Protein AF-0000000076229132 (afdb_homodimer)

Nearest PDB structures (foldseek):
  7sh0-assembly2_B  TM=5.430E-01  e=3.680E+00  Homo sapiens
  6rqx-assembly1_A  TM=4.679E-01  e=5.414E+00  Homo sapiens
  6t6r-assembly1_A  TM=4.458E-01  e=7.132E+00  Homo sapiens
  7z28-assembly1_A  TM=4.464E-01  e=7.964E+00  Homo sapiens
  7sh0-assembly2_B  TM=5.429E-01  e=3.737E+00  Homo sapiens

pLDDT: mean 76.44, std 21.3, range [21.77, 96.62]

Structure (mmCIF, N/CA/C/O backbone):
data_AF-0000000076229132-model_v1
#
loop_
_entity.id
_entity.type
_entity.pdbx_description
1 polymer 'Uncharacterized protein'
#
loop_
_atom_site.group_PDB
_atom_site.id
_atom_site.type_symbol
_atom_site.label_atom_id
_atom_site.label_alt_id
_atom_site.label_comp_id
_atom_site.label_asym_id
_atom_site.label_entity_id
_atom_site.label_seq_id
_atom_site.pdbx_PDB_ins_code
_atom_site.Cartn_x
_atom_site.Cartn_y
_atom_site.Cartn_z
_atom_site.occupancy
_atom_site.B_iso_or_equiv
_atom_site.auth_seq_id
_atom_site.auth_comp_id
_atom_site.auth_asym_id
_atom_site.auth_atom_id
_atom_site.pdbx_PDB_model_num
ATOM 1 N N . GLY A 1 1 ? 1.452 -25.703 -13.148 1 35.22 1 GLY A N 1
ATOM 2 C CA . GLY A 1 1 ? 1.971 -24.75 -14.117 1 35.22 1 GLY A CA 1
ATOM 3 C C . GLY A 1 1 ? 2.146 -23.359 -13.555 1 35.22 1 GLY A C 1
ATOM 4 O O . GLY A 1 1 ? 1.88 -23.109 -12.375 1 35.22 1 GLY A O 1
ATOM 5 N N . ASP A 1 2 ? 2.354 -22.031 -14.383 1 51.34 2 ASP A N 1
ATOM 6 C CA . ASP A 1 2 ? 2.688 -20.625 -14.539 1 51.34 2 ASP A CA 1
ATOM 7 C C . ASP A 1 2 ? 1.771 -19.734 -13.695 1 51.34 2 ASP A C 1
ATOM 9 O O . ASP A 1 2 ? 1.754 -18.516 -13.859 1 51.34 2 ASP A O 1
ATOM 13 N N . GLN A 1 3 ? 0.927 -20.281 -12.875 1 63.06 3 GLN A N 1
ATOM 14 C CA . GLN A 1 3 ? -0.185 -19.625 -12.203 1 63.06 3 GLN A CA 1
ATOM 15 C C . GLN A 1 3 ? 0.292 -18.859 -10.969 1 63.06 3 GLN A C 1
ATOM 17 O O . GLN A 1 3 ? -0.51 -18.234 -10.266 1 63.06 3 GLN A O 1
ATOM 22 N N . ASN A 1 4 ? 1.564 -18.688 -10.945 1 82.06 4 ASN A N 1
ATOM 23 C CA . ASN A 1 4 ? 2.016 -18.141 -9.672 1 82.06 4 ASN A CA 1
ATOM 24 C C . ASN A 1 4 ? 2.793 -16.844 -9.859 1 82.06 4 ASN A C 1
ATOM 26 O O . ASN A 1 4 ? 3.648 -16.5 -9.039 1 82.06 4 ASN A O 1
ATOM 30 N N . ARG A 1 5 ? 2.529 -16.375 -11.047 1 86.88 5 ARG A N 1
ATOM 31 C CA . ARG A 1 5 ? 3.23 -15.109 -11.281 1 86.88 5 ARG A CA 1
ATOM 32 C C . ARG A 1 5 ? 2.244 -13.977 -11.539 1 86.88 5 ARG A C 1
ATOM 34 O O . ARG A 1 5 ? 1.218 -14.18 -12.195 1 86.88 5 ARG A O 1
ATOM 41 N N . LEU A 1 6 ? 2.637 -12.859 -11.125 1 89.06 6 LEU A N 1
ATOM 42 C CA . LEU A 1 6 ? 1.801 -11.711 -11.445 1 89.06 6 LEU A CA 1
ATOM 43 C C . LEU A 1 6 ? 2.643 -10.445 -11.578 1 89.06 6 LEU A C 1
ATOM 45 O O . LEU A 1 6 ? 3.775 -10.398 -11.094 1 89.06 6 LEU A O 1
ATOM 49 N N . THR A 1 7 ? 2.141 -9.555 -12.391 1 92.25 7 THR A N 1
ATOM 50 C CA . THR A 1 7 ? 2.668 -8.195 -12.469 1 92.25 7 THR A CA 1
ATOM 51 C C . THR A 1 7 ? 1.713 -7.203 -11.805 1 92.25 7 THR A C 1
ATOM 53 O O . THR A 1 7 ? 0.505 -7.238 -12.047 1 92.25 7 THR A O 1
ATOM 56 N N . ILE A 1 8 ? 2.295 -6.426 -10.953 1 92.94 8 ILE A N 1
ATOM 57 C CA . ILE A 1 8 ? 1.475 -5.43 -10.273 1 92.94 8 ILE A CA 1
ATOM 58 C C . ILE A 1 8 ? 1.994 -4.031 -10.602 1 92.94 8 ILE A C 1
ATOM 60 O O . ILE A 1 8 ? 3.205 -3.797 -10.602 1 92.94 8 ILE A O 1
ATOM 64 N N . MET A 1 9 ? 1.079 -3.162 -10.914 1 94.5 9 MET A N 1
ATOM 65 C CA . MET A 1 9 ? 1.384 -1.748 -11.109 1 94.5 9 MET A CA 1
ATOM 66 C C . MET A 1 9 ? 0.576 -0.877 -10.156 1 94.5 9 MET A C 1
ATOM 68 O O . MET A 1 9 ? -0.636 -1.059 -10.016 1 94.5 9 MET A O 1
ATOM 72 N N . ILE A 1 10 ? 1.272 0.01 -9.508 1 94.44 10 ILE A N 1
ATOM 73 C CA . ILE A 1 10 ? 0.645 0.948 -8.586 1 94.44 10 ILE A CA 1
ATOM 74 C C . ILE A 1 10 ? 0.972 2.381 -9 1 94.44 10 ILE A C 1
ATOM 76 O O . ILE A 1 10 ? 2.131 2.705 -9.273 1 94.44 10 ILE A O 1
ATOM 80 N N . GLN A 1 11 ? -0.026 3.146 -9.102 1 94.38 11 GLN A N 1
ATOM 81 C CA . GLN A 1 11 ? 0.135 4.582 -9.32 1 94.38 11 GLN A CA 1
ATOM 82 C C . GLN A 1 11 ? -0.423 5.379 -8.141 1 94.38 11 GLN A C 1
ATOM 84 O O . GLN A 1 11 ? -1.566 5.172 -7.734 1 94.38 11 GLN A O 1
ATOM 89 N N . ILE A 1 12 ? 0.401 6.328 -7.613 1 93.19 12 ILE A N 1
ATOM 90 C CA . ILE A 1 12 ? -0.004 7.113 -6.453 1 93.19 12 ILE A CA 1
ATOM 91 C C . ILE A 1 12 ? 0.03 8.602 -6.797 1 93.19 12 ILE A C 1
ATOM 93 O O . ILE A 1 12 ? 0.993 9.078 -7.398 1 93.19 12 ILE A O 1
ATOM 97 N N . GLN A 1 13 ? -1.035 9.195 -6.406 1 91 13 GLN A N 1
ATOM 98 C CA . GLN A 1 13 ? -1.114 10.648 -6.469 1 91 13 GLN A CA 1
ATOM 99 C C . GLN A 1 13 ? -1.452 11.234 -5.105 1 91 13 GLN A C 1
ATOM 101 O O . GLN A 1 13 ? -2.352 10.75 -4.414 1 91 13 GLN A O 1
ATOM 106 N N . ILE A 1 14 ? -0.653 12.258 -4.73 1 88.88 14 ILE A N 1
ATOM 107 C CA . ILE A 1 14 ? -0.91 12.93 -3.465 1 88.88 14 ILE A CA 1
ATOM 108 C C . ILE A 1 14 ? -1.159 14.422 -3.711 1 88.88 14 ILE A C 1
ATOM 110 O O . ILE A 1 14 ? -0.423 15.062 -4.465 1 88.88 14 ILE A O 1
ATOM 114 N N . ALA A 1 15 ? -2.193 14.82 -3.17 1 85.06 15 ALA A N 1
ATOM 115 C CA . ALA A 1 15 ? -2.48 16.25 -3.191 1 85.06 15 ALA A CA 1
ATOM 116 C C . ALA A 1 15 ? -2.602 16.812 -1.776 1 85.06 15 ALA A C 1
ATOM 118 O O . ALA A 1 15 ? -3.355 16.281 -0.957 1 85.06 15 ALA A O 1
ATOM 119 N N . GLU A 1 16 ? -1.713 17.594 -1.467 1 81.44 16 GLU A N 1
ATOM 120 C CA . GLU A 1 16 ? -1.794 18.25 -0.171 1 81.44 16 GLU A CA 1
ATOM 121 C C . GLU A 1 16 ? -1.99 19.766 -0.334 1 81.44 16 GLU A C 1
ATOM 123 O O . GLU A 1 16 ? -1.614 20.328 -1.359 1 81.44 16 GLU A O 1
ATOM 128 N N . GLN A 1 17 ? -2.691 20.219 0.64 1 72.19 17 GLN A N 1
ATOM 129 C CA . GLN A 1 17 ? -2.955 21.656 0.596 1 72.19 17 GLN A CA 1
ATOM 130 C C . GLN A 1 17 ? -1.654 22.453 0.557 1 72.19 17 GLN A C 1
ATOM 132 O O . GLN A 1 17 ? -1.561 23.469 -0.142 1 72.19 17 GLN A O 1
ATOM 137 N N . MET A 1 18 ? -0.634 21.969 1.331 1 70.69 18 MET A N 1
ATOM 138 C CA . MET A 1 18 ? 0.674 22.625 1.286 1 70.69 18 MET A CA 1
ATOM 139 C C . MET A 1 18 ? 1.74 21.656 0.772 1 70.69 18 MET A C 1
ATOM 141 O O . MET A 1 18 ? 1.572 20.438 0.85 1 70.69 18 MET A O 1
ATOM 145 N N . LYS A 1 19 ? 2.818 22.266 0.234 1 65.31 19 LYS A N 1
ATOM 146 C CA . LYS A 1 19 ? 3.941 21.531 -0.333 1 65.31 19 LYS A CA 1
ATOM 147 C C . LYS A 1 19 ? 4.641 20.688 0.733 1 65.31 19 LYS A C 1
ATOM 149 O O . LYS A 1 19 ? 5.301 21.234 1.624 1 65.31 19 LYS A O 1
ATOM 154 N N . THR A 1 20 ? 4.07 19.578 1.034 1 68.06 20 THR A N 1
ATOM 155 C CA . THR A 1 20 ? 4.758 18.75 2.01 1 68.06 20 THR A CA 1
ATOM 156 C C . THR A 1 20 ? 5.383 17.531 1.331 1 68.06 20 THR A C 1
ATOM 158 O O . THR A 1 20 ? 4.824 16.984 0.375 1 68.06 20 THR A O 1
ATOM 161 N N . THR A 1 21 ? 6.648 17.438 1.712 1 73.12 21 THR A N 1
ATOM 162 C CA . THR A 1 21 ? 7.395 16.297 1.204 1 73.12 21 THR A CA 1
ATOM 163 C C . THR A 1 21 ? 7.406 15.156 2.227 1 73.12 21 THR A C 1
ATOM 165 O O . THR A 1 21 ? 7.52 15.398 3.43 1 73.12 21 THR A O 1
ATOM 168 N N . PHE A 1 22 ? 7.219 14.062 1.637 1 75.94 22 PHE A N 1
ATOM 169 C CA . PHE A 1 22 ? 7.363 12.883 2.486 1 75.94 22 PHE A CA 1
ATOM 170 C C . PHE A 1 22 ? 8.812 12.414 2.514 1 75.94 22 PHE A C 1
ATOM 172 O O . PHE A 1 22 ? 9.43 12.227 1.463 1 75.94 22 PHE A O 1
ATOM 179 N N . GLU A 1 23 ? 9.352 12.344 3.729 1 72.81 23 GLU A N 1
ATOM 180 C CA . GLU A 1 23 ? 10.688 11.781 3.854 1 72.81 23 GLU A CA 1
ATOM 181 C C . GLU A 1 23 ? 10.68 10.273 3.602 1 72.81 23 GLU A C 1
ATOM 183 O O . GLU A 1 23 ? 11.656 9.719 3.094 1 72.81 23 GLU A O 1
ATOM 188 N N . ALA A 1 24 ? 9.625 9.75 4.062 1 80.5 24 ALA A N 1
ATOM 189 C CA . ALA A 1 24 ? 9.461 8.32 3.811 1 80.5 24 ALA A CA 1
ATOM 190 C C . ALA A 1 24 ? 8.031 7.992 3.406 1 80.5 24 ALA A C 1
ATOM 192 O O . ALA A 1 24 ? 7.078 8.422 4.066 1 80.5 24 ALA A O 1
ATOM 193 N N . PHE A 1 25 ? 7.895 7.492 2.244 1 86.94 25 PHE A N 1
ATOM 194 C CA . PHE A 1 25 ? 6.594 7.031 1.771 1 86.94 25 PHE A CA 1
ATOM 195 C C . PHE A 1 25 ? 6.664 5.574 1.324 1 86.94 25 PHE A C 1
ATOM 197 O O . PHE A 1 25 ? 7.418 5.238 0.409 1 86.94 25 PHE A O 1
ATOM 204 N N . GLU A 1 26 ? 5.832 4.762 2.053 1 91.38 26 GLU A N 1
ATOM 205 C CA . GLU A 1 26 ? 5.891 3.33 1.775 1 91.38 26 GLU A CA 1
ATOM 206 C C . GLU A 1 26 ? 4.504 2.77 1.467 1 91.38 26 GLU A C 1
ATOM 208 O O . GLU A 1 26 ? 3.5 3.258 1.993 1 91.38 26 GLU A O 1
ATOM 213 N N . VAL A 1 27 ? 4.48 1.849 0.593 1 93.25 27 VAL A N 1
ATOM 214 C CA . VAL A 1 27 ? 3.279 1.083 0.283 1 93.25 27 VAL A CA 1
ATOM 215 C C . VAL A 1 27 ? 3.516 -0.396 0.583 1 93.25 27 VAL A C 1
ATOM 217 O O . VAL A 1 27 ? 4.527 -0.965 0.166 1 93.25 27 VAL A O 1
ATOM 220 N N . GLN A 1 28 ? 2.594 -0.964 1.312 1 94.75 28 GLN A N 1
ATOM 221 C CA . GLN A 1 28 ? 2.697 -2.385 1.625 1 94.75 28 GLN A CA 1
ATOM 222 C C . GLN A 1 28 ? 1.514 -3.162 1.056 1 94.75 28 GLN A C 1
ATOM 224 O O . GLN A 1 28 ? 0.363 -2.742 1.197 1 94.75 28 GLN A O 1
ATOM 229 N N . ILE A 1 29 ? 1.817 -4.32 0.496 1 93.44 29 ILE A N 1
ATOM 230 C CA . ILE A 1 29 ? 0.777 -5.188 -0.043 1 93.44 29 ILE A CA 1
ATOM 231 C C . ILE A 1 29 ? 0.983 -6.613 0.461 1 93.44 29 ILE A C 1
ATOM 233 O O . ILE A 1 29 ? 1.905 -7.309 0.025 1 93.44 29 ILE A O 1
ATOM 237 N N . PRO A 1 30 ? 0.124 -7.027 1.29 1 91.31 30 PRO A N 1
ATOM 238 C CA . PRO A 1 30 ? 0.139 -8.43 1.7 1 91.31 30 PRO A CA 1
ATOM 239 C C . PRO A 1 30 ? -0.65 -9.336 0.751 1 91.31 30 PRO A C 1
ATOM 241 O O . PRO A 1 30 ? -1.81 -9.047 0.444 1 91.31 30 PRO A O 1
ATOM 244 N N . PHE A 1 31 ? -0.031 -10.352 0.221 1 88.19 31 PHE A N 1
ATOM 245 C CA . PHE A 1 31 ? -0.732 -11.32 -0.607 1 88.19 31 PHE A CA 1
ATOM 246 C C . PHE A 1 31 ? -1.217 -12.5 0.232 1 88.19 31 PHE A C 1
ATOM 248 O O . PHE A 1 31 ? -0.412 -13.211 0.837 1 88.19 31 PHE A O 1
ATOM 255 N N . PHE A 1 32 ? -2.5 -12.5 0.154 1 82 32 PHE A N 1
ATOM 256 C CA . PHE A 1 32 ? -3.094 -13.57 0.938 1 82 32 PHE A CA 1
ATOM 257 C C . PHE A 1 32 ? -3.502 -14.734 0.041 1 82 32 PHE A C 1
ATOM 259 O O . PHE A 1 32 ? -3.568 -14.586 -1.182 1 82 32 PHE A O 1
ATOM 266 N N . ASN A 1 33 ? -3.633 -15.75 0.636 1 75.75 33 ASN A N 1
ATOM 267 C CA . ASN A 1 33 ? -4.168 -16.953 0.003 1 75.75 33 ASN A CA 1
ATOM 268 C C . ASN A 1 33 ? -3.266 -17.438 -1.127 1 75.75 33 ASN A C 1
ATOM 270 O O . ASN A 1 33 ? -3.75 -17.969 -2.129 1 75.75 33 ASN A O 1
ATOM 274 N N . ARG A 1 34 ? -2.061 -17.094 -1.039 1 78.62 34 ARG A N 1
ATOM 275 C CA . ARG A 1 34 ? -1.049 -17.609 -1.958 1 78.62 34 ARG A CA 1
ATOM 276 C C . ARG A 1 34 ? 0.175 -18.109 -1.201 1 78.62 34 ARG A C 1
ATOM 278 O O . ARG A 1 34 ? 0.283 -17.922 0.012 1 78.62 34 ARG A O 1
ATOM 285 N N . GLY A 1 35 ? 0.913 -18.812 -1.842 1 81.88 35 GLY A N 1
ATOM 286 C CA . GLY A 1 35 ? 2.176 -19.219 -1.24 1 81.88 35 GLY A CA 1
ATOM 287 C C . GLY A 1 35 ? 3.137 -18.062 -1.049 1 81.88 35 GLY A C 1
ATOM 288 O O . GLY A 1 35 ? 2.896 -16.953 -1.55 1 81.88 35 GLY A O 1
ATOM 289 N N . PRO A 1 36 ? 4.168 -18.344 -0.275 1 90.31 36 PRO A N 1
ATOM 290 C CA . PRO A 1 36 ? 5.172 -17.281 -0.085 1 90.31 36 PRO A CA 1
ATOM 291 C C . PRO A 1 36 ? 5.777 -16.797 -1.401 1 90.31 36 PRO A C 1
ATOM 293 O O . PRO A 1 36 ? 5.793 -17.547 -2.387 1 90.31 36 PRO A O 1
ATOM 296 N N . ILE A 1 37 ? 6.152 -15.609 -1.364 1 92.88 37 ILE A N 1
ATOM 297 C CA . ILE A 1 37 ? 6.82 -15.023 -2.521 1 92.88 37 ILE A CA 1
ATOM 298 C C . ILE A 1 37 ? 8.227 -15.609 -2.658 1 92.88 37 ILE A C 1
ATOM 300 O O . ILE A 1 37 ? 9.016 -15.578 -1.712 1 92.88 37 ILE A O 1
ATOM 304 N N . VAL A 1 38 ? 8.445 -16.125 -3.75 1 93.88 38 VAL A N 1
ATOM 305 C CA . VAL A 1 38 ? 9.742 -16.781 -3.928 1 93.88 38 VAL A CA 1
ATOM 306 C C . VAL A 1 38 ? 10.648 -15.906 -4.789 1 93.88 38 VAL A C 1
ATOM 308 O O . VAL A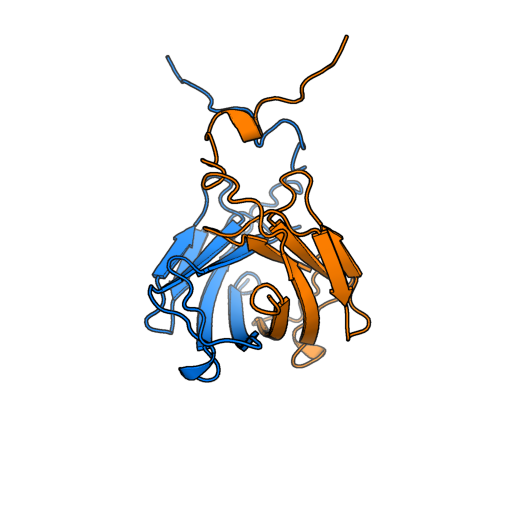 1 38 ? 11.875 -16.047 -4.758 1 93.88 38 VAL A O 1
ATOM 311 N N . GLU A 1 39 ? 10.078 -15.078 -5.645 1 95.62 39 GLU A N 1
ATOM 312 C CA . GLU A 1 39 ? 10.836 -14.141 -6.473 1 95.62 39 GLU A CA 1
ATOM 313 C C . GLU A 1 39 ? 10.07 -12.836 -6.676 1 95.62 39 GLU A C 1
ATOM 315 O O . GLU A 1 39 ? 8.852 -12.844 -6.824 1 95.62 39 GLU A O 1
ATOM 320 N N . PHE A 1 40 ? 10.781 -11.797 -6.656 1 96.31 40 PHE A N 1
ATOM 321 C CA . PHE A 1 40 ? 10.195 -10.5 -6.969 1 96.31 40 PHE A CA 1
ATOM 322 C C . PHE A 1 40 ? 11.234 -9.578 -7.605 1 96.31 40 PHE A C 1
ATOM 324 O O . PHE A 1 40 ? 12.43 -9.711 -7.344 1 96.31 40 PHE A O 1
ATOM 331 N N . LYS A 1 41 ? 10.734 -8.727 -8.516 1 96.62 41 LYS A N 1
ATOM 332 C CA . LYS A 1 41 ? 11.594 -7.758 -9.195 1 96.62 41 LYS A CA 1
ATOM 333 C C . LYS A 1 41 ? 10.836 -6.461 -9.477 1 96.62 41 LYS A C 1
ATOM 335 O O . LYS A 1 41 ? 9.734 -6.484 -10.031 1 96.62 41 LYS A O 1
ATOM 340 N N . SER A 1 42 ? 11.484 -5.414 -8.984 1 96.44 42 SER A N 1
ATOM 341 C CA . SER A 1 42 ? 10.938 -4.113 -9.352 1 96.44 42 SER A CA 1
ATOM 342 C C . SER A 1 42 ? 11.234 -3.775 -10.805 1 96.44 42 SER A C 1
ATOM 344 O O . SER A 1 42 ? 12.367 -3.936 -11.266 1 96.44 42 SER A O 1
ATOM 346 N N . LEU A 1 43 ? 10.18 -3.326 -11.492 1 95.88 43 LEU A N 1
ATOM 347 C CA . LEU A 1 43 ? 10.344 -2.936 -12.891 1 95.88 43 LEU A CA 1
ATOM 348 C C . LEU A 1 43 ? 10.547 -1.431 -13.016 1 95.88 43 LEU A C 1
ATOM 350 O O . LEU A 1 43 ? 10.695 -0.908 -14.117 1 95.88 43 LEU A O 1
ATOM 354 N N . THR A 1 44 ? 10.469 -0.704 -11.922 1 93.38 44 THR A N 1
ATOM 355 C CA . THR A 1 44 ? 10.711 0.733 -11.836 1 93.38 44 THR A CA 1
ATOM 356 C C . THR A 1 44 ? 11.875 1.031 -10.898 1 93.38 44 THR A C 1
ATOM 358 O O . THR A 1 44 ? 12.477 0.114 -10.336 1 93.38 44 THR A O 1
ATOM 361 N N . SER A 1 45 ? 12.344 2.24 -10.773 1 88.12 45 SER A N 1
ATOM 362 C CA . SER A 1 45 ? 13.492 2.645 -9.961 1 88.12 45 SER A CA 1
ATOM 363 C C . SER A 1 45 ? 13.141 2.641 -8.477 1 88.12 45 SER A C 1
ATOM 365 O O . SER A 1 45 ? 13.984 2.957 -7.633 1 88.12 45 SER A O 1
ATOM 367 N N . SER A 1 46 ? 12.023 2.174 -8.094 1 87.06 46 SER A N 1
ATOM 368 C CA . SER A 1 46 ? 11.617 2.158 -6.695 1 87.06 46 SER A CA 1
ATOM 369 C C . SER A 1 46 ? 12.305 1.024 -5.934 1 87.06 46 SER A C 1
ATOM 371 O O . SER A 1 46 ? 12.641 -0.006 -6.52 1 87.06 46 SER A O 1
ATOM 373 N N . ASN A 1 47 ? 12.531 1.34 -4.664 1 92.62 47 ASN A N 1
ATOM 374 C CA . ASN A 1 47 ? 13.086 0.293 -3.812 1 92.62 47 ASN A CA 1
ATOM 375 C C . ASN A 1 47 ? 12.016 -0.697 -3.371 1 92.62 47 ASN A C 1
ATOM 377 O O . ASN A 1 47 ? 10.992 -0.3 -2.814 1 92.62 47 ASN A O 1
ATOM 381 N N . LEU A 1 48 ? 12.172 -1.972 -3.723 1 95 48 LEU A N 1
ATOM 382 C CA . LEU A 1 48 ? 11.227 -3.041 -3.418 1 95 48 LEU A CA 1
ATOM 383 C C . LEU A 1 48 ? 11.859 -4.07 -2.484 1 95 48 LEU A C 1
ATOM 385 O O . LEU A 1 48 ? 12.938 -4.59 -2.768 1 95 48 LEU A O 1
ATOM 389 N N . VAL A 1 49 ? 11.164 -4.301 -1.331 1 95.12 49 VAL A N 1
ATOM 390 C CA . VAL A 1 49 ? 11.695 -5.25 -0.359 1 95.12 49 VAL A CA 1
ATOM 391 C C . VAL A 1 49 ? 10.617 -6.262 0.022 1 95.12 49 VAL A C 1
ATOM 393 O O . VAL A 1 49 ? 9.422 -5.949 -0.017 1 95.12 49 VAL A O 1
ATOM 396 N N . LEU A 1 50 ? 11.023 -7.41 0.319 1 94.12 50 LEU A N 1
ATOM 397 C CA . LEU A 1 50 ? 10.148 -8.445 0.865 1 94.12 50 LEU A CA 1
ATOM 398 C C . LEU A 1 50 ? 10.219 -8.461 2.389 1 94.12 50 LEU A C 1
ATOM 400 O O . LEU A 1 50 ? 11.305 -8.523 2.969 1 94.12 50 LEU A O 1
ATOM 404 N N . LEU A 1 51 ? 9.016 -8.359 2.969 1 89.75 51 LEU A N 1
ATOM 405 C CA . LEU A 1 51 ? 8.992 -8.367 4.426 1 89.75 51 LEU A CA 1
ATOM 406 C C . LEU A 1 51 ? 9.273 -9.758 4.973 1 89.75 51 LEU A C 1
ATOM 408 O O . LEU A 1 51 ? 9.219 -10.742 4.23 1 89.75 51 LEU A O 1
ATOM 412 N N . PRO A 1 52 ? 9.578 -9.906 6.312 1 89.44 52 PRO A N 1
ATOM 413 C CA . PRO A 1 52 ? 9.977 -11.188 6.914 1 89.44 52 PRO A CA 1
ATOM 414 C C . PRO A 1 52 ? 8.875 -12.242 6.844 1 89.44 52 PRO A C 1
ATOM 416 O O . PRO A 1 52 ? 9.156 -13.438 6.906 1 89.44 52 PRO A O 1
ATOM 419 N N . ASP A 1 53 ? 7.633 -11.859 6.707 1 83.06 53 ASP A N 1
ATOM 420 C CA . ASP A 1 53 ? 6.531 -12.812 6.637 1 83.06 53 ASP A CA 1
ATOM 421 C C . ASP A 1 53 ? 6.504 -13.523 5.281 1 83.06 53 ASP A C 1
ATOM 423 O O . ASP A 1 53 ? 5.711 -14.445 5.074 1 83.06 53 ASP A O 1
ATOM 427 N N . LYS A 1 54 ? 7.301 -13.078 4.32 1 90.81 54 LYS A N 1
ATOM 428 C CA . LYS A 1 54 ? 7.531 -13.672 3.006 1 90.81 54 LYS A CA 1
ATOM 429 C C . LYS A 1 54 ? 6.277 -13.594 2.141 1 90.81 54 LYS A C 1
ATOM 431 O O . LYS A 1 54 ? 6.168 -14.297 1.132 1 90.81 54 LYS A O 1
ATOM 436 N N . CYS A 1 55 ? 5.289 -12.734 2.572 1 90.31 55 CYS A N 1
ATOM 437 C CA . CYS A 1 55 ? 4.043 -12.602 1.827 1 90.31 55 CYS A CA 1
ATOM 438 C C . CYS A 1 55 ? 3.701 -11.133 1.587 1 90.31 55 CYS A C 1
ATOM 440 O O . CYS A 1 55 ? 2.736 -10.828 0.888 1 90.31 55 CYS A O 1
ATOM 442 N N . THR A 1 56 ? 4.52 -10.289 2.172 1 91.81 56 THR A N 1
ATOM 443 C CA . THR A 1 56 ? 4.219 -8.859 2.072 1 91.81 56 THR A CA 1
ATOM 444 C C . THR A 1 56 ? 5.336 -8.125 1.339 1 91.81 56 THR A C 1
ATOM 446 O O . THR A 1 56 ? 6.5 -8.195 1.736 1 91.81 56 THR A O 1
ATOM 449 N N . LEU A 1 57 ?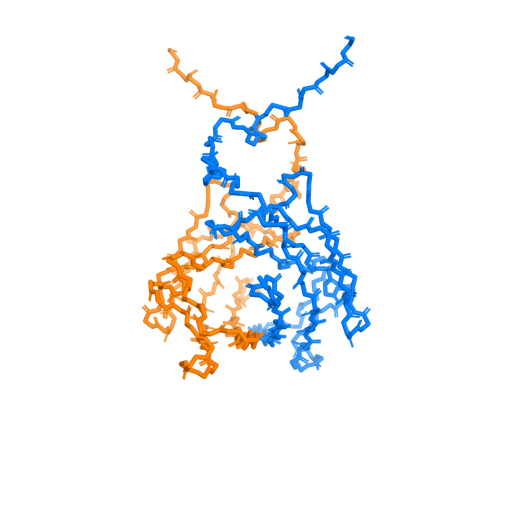 4.914 -7.438 0.251 1 94.81 57 LEU A N 1
ATOM 450 C CA . LEU A 1 57 ? 5.863 -6.574 -0.444 1 94.81 57 LEU A CA 1
ATOM 451 C C . LEU A 1 57 ? 5.801 -5.152 0.098 1 94.81 57 LEU A C 1
ATOM 453 O O . LEU A 1 57 ? 4.719 -4.641 0.393 1 94.81 57 LEU A O 1
ATOM 457 N N . LEU A 1 58 ? 6.949 -4.547 0.223 1 95.12 58 LEU A N 1
ATOM 458 C CA . LEU A 1 58 ? 7.078 -3.158 0.648 1 95.12 58 LEU A CA 1
ATOM 459 C C . LEU A 1 58 ? 7.801 -2.332 -0.409 1 95.12 58 LEU A C 1
ATOM 461 O O . LEU A 1 58 ? 8.938 -2.646 -0.78 1 95.12 58 LEU A O 1
ATOM 465 N N . TRP A 1 59 ? 7.043 -1.344 -0.941 1 94.38 59 TRP A N 1
ATOM 466 C CA . TRP A 1 59 ? 7.652 -0.368 -1.838 1 94.38 59 TRP A CA 1
ATOM 467 C C . TRP A 1 59 ? 8.07 0.885 -1.076 1 94.38 59 TRP A C 1
ATOM 469 O O . TRP A 1 59 ? 7.246 1.523 -0.417 1 94.38 59 TRP A O 1
ATOM 479 N N . ASN A 1 60 ? 9.297 1.169 -1.224 1 92.25 60 ASN A N 1
ATOM 480 C CA . ASN A 1 60 ? 9.766 2.48 -0.788 1 92.25 60 ASN A CA 1
ATOM 481 C C . ASN A 1 60 ? 9.781 3.48 -1.939 1 92.25 60 ASN A C 1
ATOM 483 O O . ASN A 1 60 ? 10.609 3.371 -2.85 1 92.25 60 ASN A O 1
ATOM 487 N N . VAL A 1 61 ? 8.906 4.363 -2.072 1 85.25 61 VAL A N 1
ATOM 488 C CA . VAL A 1 61 ? 8.695 5.285 -3.182 1 85.25 61 VAL A CA 1
ATOM 489 C C . VAL A 1 61 ? 9.797 6.34 -3.197 1 85.25 61 VAL A C 1
ATOM 491 O O . VAL A 1 61 ? 10.273 6.738 -4.266 1 85.25 61 VAL A O 1
ATOM 494 N N . GLY A 1 62 ? 10.492 6.551 -2.074 1 74.12 62 GLY A N 1
ATOM 495 C CA . GLY A 1 62 ? 11.609 7.48 -2.086 1 74.12 62 GLY A CA 1
ATOM 496 C C . GLY A 1 62 ? 11.453 8.617 -1.095 1 74.12 62 GLY A C 1
ATOM 497 O O . GLY A 1 62 ? 10.414 8.742 -0.444 1 74.12 62 GLY A O 1
ATOM 498 N N . HIS A 1 63 ? 12.594 9.18 -1.105 1 71.25 63 HIS A N 1
ATOM 499 C CA . HIS A 1 63 ? 12.703 10.391 -0.298 1 71.25 63 HIS A CA 1
ATOM 500 C C . HIS A 1 63 ? 12.219 11.609 -1.07 1 71.25 63 HIS A C 1
ATOM 502 O O . HIS A 1 63 ? 12.266 11.633 -2.303 1 71.25 63 HIS A O 1
ATOM 508 N N . LYS A 1 64 ? 11.367 12.5 -0.563 1 73 64 LYS A N 1
ATOM 509 C CA . LYS A 1 64 ? 10.906 13.773 -1.114 1 73 64 LYS A CA 1
ATOM 510 C C . LYS A 1 64 ? 9.688 13.578 -2.012 1 73 64 LYS A C 1
ATOM 512 O O . LYS A 1 64 ? 9.57 14.227 -3.053 1 73 64 LYS A O 1
ATOM 517 N N . PHE A 1 65 ? 9.055 12.461 -1.819 1 78.31 65 PHE A N 1
ATOM 518 C CA . PHE A 1 65 ? 7.766 12.336 -2.488 1 78.31 65 PHE A CA 1
ATOM 519 C C . PHE A 1 65 ? 6.848 13.484 -2.109 1 78.31 65 PHE A C 1
ATOM 521 O O . PHE A 1 65 ? 6.691 13.805 -0.927 1 78.31 65 PHE A O 1
ATOM 528 N N . SER A 1 66 ? 6.605 14.227 -3.238 1 73.81 66 SER A N 1
ATOM 529 C CA . SER A 1 66 ? 5.801 15.414 -2.973 1 73.81 66 SER A CA 1
ATOM 530 C C . SER A 1 66 ? 4.672 15.562 -3.988 1 73.81 66 SER A C 1
ATOM 532 O O . SER A 1 66 ? 4.676 14.891 -5.027 1 73.81 66 SER A O 1
ATOM 534 N N . SER A 1 67 ? 3.732 16.312 -3.57 1 71.44 67 SER A N 1
ATOM 535 C CA . SER A 1 67 ? 2.611 16.609 -4.457 1 71.44 67 SER A CA 1
ATOM 536 C C . SER A 1 67 ? 3.076 17.297 -5.73 1 71.44 67 SER A C 1
ATOM 538 O O . SER A 1 67 ? 2.369 17.297 -6.738 1 71.44 67 SER A O 1
ATOM 540 N N . LYS A 1 68 ? 4.336 17.828 -5.617 1 68.31 68 LYS A N 1
ATOM 541 C CA . LYS A 1 68 ? 4.844 18.547 -6.789 1 68.31 68 LYS A CA 1
ATOM 542 C C . LYS A 1 68 ? 5.328 17.562 -7.855 1 68.31 68 LYS A C 1
ATOM 544 O O . LYS A 1 68 ? 5.348 17.891 -9.047 1 68.31 68 LYS A O 1
ATOM 549 N N . GLY A 1 69 ? 5.586 16.438 -7.539 1 64.81 69 GLY A N 1
ATOM 550 C CA . GLY A 1 69 ? 6.234 15.484 -8.422 1 64.81 69 GLY A CA 1
ATOM 551 C C . GLY A 1 69 ? 5.262 14.734 -9.312 1 64.81 69 GLY A C 1
ATOM 552 O O . GLY A 1 69 ? 5.672 13.969 -10.188 1 64.81 69 GLY A O 1
ATOM 553 N N . GLY A 1 70 ? 3.957 15.047 -9.242 1 75.75 70 GLY A N 1
ATOM 554 C CA . GLY A 1 70 ? 3.002 14.281 -10.031 1 75.75 70 GLY A CA 1
ATOM 555 C C . GLY A 1 70 ? 2.742 12.891 -9.477 1 75.75 70 GLY A C 1
ATOM 556 O O . GLY A 1 70 ? 2.859 12.672 -8.266 1 75.75 70 GLY A O 1
ATOM 557 N N . ASP A 1 71 ? 2.352 11.953 -10.367 1 84.62 71 ASP A N 1
ATOM 558 C CA . ASP A 1 71 ? 2.049 10.586 -9.945 1 84.62 71 ASP A CA 1
ATOM 559 C C . ASP A 1 71 ? 3.312 9.734 -9.898 1 84.62 71 ASP A C 1
ATOM 561 O O . ASP A 1 71 ? 4.23 9.93 -10.695 1 84.62 71 ASP A O 1
ATOM 565 N N . LYS A 1 72 ? 3.482 9.008 -8.906 1 89.5 72 LYS A N 1
ATOM 566 C CA . LYS A 1 72 ? 4.523 7.992 -8.836 1 89.5 72 LYS A CA 1
ATOM 567 C C . LYS A 1 72 ? 3.996 6.633 -9.281 1 89.5 72 LYS A C 1
ATOM 569 O O . LYS A 1 72 ? 2.936 6.191 -8.828 1 89.5 72 LYS A O 1
ATOM 574 N N . ILE A 1 73 ? 4.801 6.082 -10.203 1 92.19 73 ILE A N 1
ATOM 575 C CA . ILE A 1 73 ? 4.387 4.781 -10.719 1 92.19 73 ILE A CA 1
ATOM 576 C C . ILE A 1 73 ? 5.402 3.719 -10.312 1 92.19 73 ILE A C 1
ATOM 578 O O . ILE A 1 73 ? 6.605 3.896 -10.5 1 92.19 73 ILE A O 1
ATOM 582 N N . MET A 1 74 ? 4.852 2.674 -9.672 1 94.06 74 MET A N 1
ATOM 583 C CA . MET A 1 74 ? 5.676 1.527 -9.305 1 94.06 74 MET A CA 1
ATOM 584 C C . MET A 1 74 ? 5.141 0.247 -9.938 1 94.06 74 MET A C 1
ATOM 586 O O . MET A 1 74 ? 3.928 0.056 -10.031 1 94.06 74 MET A O 1
ATOM 590 N N . GLU A 1 75 ? 6.09 -0.604 -10.391 1 95.06 75 GLU A N 1
ATOM 591 C CA . GLU A 1 75 ? 5.73 -1.862 -11.039 1 95.06 75 GLU A CA 1
ATOM 592 C C . GLU A 1 75 ? 6.668 -2.988 -10.617 1 95.06 75 GLU A C 1
ATOM 594 O O . GLU A 1 75 ? 7.871 -2.775 -10.453 1 95.06 75 GLU A O 1
ATOM 599 N N . ALA A 1 76 ? 6.074 -4.203 -10.445 1 96.19 76 ALA A N 1
ATOM 600 C CA . ALA A 1 76 ? 6.898 -5.332 -10.016 1 96.19 76 ALA A CA 1
ATOM 601 C C . ALA A 1 76 ? 6.375 -6.645 -10.594 1 96.19 76 ALA A C 1
ATOM 603 O O . ALA A 1 76 ? 5.168 -6.809 -10.773 1 96.19 76 ALA A O 1
ATOM 604 N N . ASN A 1 77 ? 7.262 -7.484 -10.82 1 96.12 77 ASN A N 1
ATOM 605 C CA . ASN A 1 77 ? 6.941 -8.891 -11.07 1 96.12 77 ASN A CA 1
ATOM 606 C C . ASN A 1 77 ? 7.07 -9.727 -9.797 1 96.12 77 ASN A C 1
ATOM 608 O O . ASN A 1 77 ? 8.031 -9.57 -9.039 1 96.12 77 ASN A O 1
ATOM 612 N N . VAL A 1 78 ? 6.062 -10.562 -9.609 1 94 78 VAL A N 1
ATOM 613 C CA . VAL A 1 78 ? 6.062 -11.375 -8.398 1 94 78 VAL A CA 1
ATOM 614 C C . VAL A 1 78 ? 5.766 -12.828 -8.758 1 94 78 VAL A C 1
ATOM 616 O O . VAL A 1 78 ? 4.879 -13.109 -9.562 1 94 78 VAL A O 1
ATOM 619 N N . THR A 1 79 ? 6.539 -13.688 -8.148 1 93.12 79 THR A N 1
ATOM 620 C CA . THR A 1 79 ? 6.32 -15.117 -8.297 1 93.12 79 THR A CA 1
ATOM 621 C C . THR A 1 79 ? 6.09 -15.773 -6.941 1 93.12 79 THR A C 1
ATOM 623 O O . THR A 1 79 ? 6.836 -15.523 -5.992 1 93.12 79 THR A O 1
ATOM 626 N N . PHE A 1 80 ? 5.082 -16.531 -6.875 1 90.5 80 PHE A N 1
ATOM 627 C CA . PHE A 1 80 ? 4.734 -17.188 -5.621 1 90.5 80 PHE A CA 1
ATOM 628 C C . PHE A 1 80 ? 5.086 -18.672 -5.676 1 90.5 80 PHE A C 1
ATOM 630 O O . PHE A 1 80 ? 5.109 -19.281 -6.75 1 90.5 80 PHE A O 1
ATOM 637 N N . SER A 1 81 ? 5.367 -19.125 -4.441 1 89.06 81 SER A N 1
ATOM 638 C CA . SER A 1 81 ? 5.57 -20.562 -4.34 1 89.06 81 SER A CA 1
ATOM 639 C C . SER A 1 81 ? 4.254 -21.312 -4.461 1 89.06 81 SER A C 1
ATOM 641 O O . SER A 1 81 ? 3.191 -20.781 -4.145 1 89.06 81 SER A O 1
ATOM 643 N N . ASN A 1 82 ? 4.25 -22.422 -5.02 1 79.25 82 ASN A N 1
ATOM 644 C CA . ASN A 1 82 ? 3.066 -23.266 -5.125 1 79.25 82 ASN A CA 1
ATOM 645 C C . ASN A 1 82 ? 2.707 -23.906 -3.783 1 79.25 82 ASN A C 1
ATOM 647 O O . ASN A 1 82 ? 1.668 -24.547 -3.656 1 79.25 82 ASN A O 1
ATOM 651 N N . GLU A 1 83 ? 3.568 -23.641 -2.83 1 70.56 83 GLU A N 1
ATOM 652 C CA . GLU A 1 83 ? 3.275 -24.25 -1.538 1 70.56 83 GLU A CA 1
ATOM 653 C C . GLU A 1 83 ? 2.191 -23.484 -0.794 1 70.56 83 GLU A C 1
ATOM 655 O O . GLU A 1 83 ? 2.209 -22.25 -0.772 1 70.56 83 GLU A O 1
ATOM 660 N N . PHE A 1 84 ? 1.009 -24.125 -0.715 1 58.62 84 PHE A N 1
ATOM 661 C CA . PHE A 1 84 ? -0.094 -23.484 -0.014 1 58.62 84 PHE A CA 1
ATOM 662 C C . PHE A 1 84 ? 0.326 -23.062 1.391 1 58.62 84 PHE A C 1
ATOM 664 O O . PHE A 1 84 ? 0.873 -23.875 2.145 1 58.62 84 PHE A O 1
ATOM 671 N N . VAL A 1 85 ? 0.744 -21.891 1.545 1 57.94 85 VAL A N 1
ATOM 672 C CA . VAL A 1 85 ? 0.923 -21.484 2.936 1 57.94 85 VAL A CA 1
ATOM 673 C C . VAL A 1 85 ? -0.411 -21.016 3.514 1 57.94 85 VAL A C 1
ATOM 675 O O . VAL A 1 85 ? -1.139 -20.25 2.871 1 57.94 85 VAL A O 1
ATOM 678 N N . PRO A 1 86 ? -0.947 -21.75 4.516 1 55.75 86 PRO A N 1
ATOM 679 C CA . PRO A 1 86 ? -2.172 -21.281 5.172 1 55.75 86 PRO A CA 1
ATOM 680 C C . PRO A 1 86 ? -2.205 -19.766 5.363 1 55.75 86 PRO A C 1
ATOM 682 O O . PRO A 1 86 ? -1.153 -19.141 5.473 1 55.75 86 PRO A O 1
ATOM 685 N N . PRO A 1 87 ? -3.264 -19.203 4.965 1 51.41 87 PRO A N 1
ATOM 686 C CA . PRO A 1 87 ? -3.375 -17.75 5.145 1 51.41 87 PRO A CA 1
ATOM 687 C C . PRO A 1 87 ? -2.629 -17.25 6.383 1 51.41 87 PRO A C 1
ATOM 689 O O . PRO A 1 87 ? -2.715 -17.859 7.449 1 51.41 87 PRO A O 1
ATOM 692 N N . ILE A 1 88 ? -1.552 -16.781 6.188 1 47.97 88 ILE A N 1
ATOM 693 C CA . ILE A 1 88 ? -0.826 -16.219 7.328 1 47.97 88 ILE A CA 1
ATOM 694 C C . ILE A 1 88 ? -1.801 -15.531 8.273 1 47.97 88 ILE A C 1
ATOM 696 O O . ILE A 1 88 ? -2.441 -14.547 7.902 1 47.97 88 ILE A O 1
ATOM 700 N N . ARG A 1 89 ? -2.588 -16.203 8.961 1 41.5 89 ARG A N 1
ATOM 701 C CA . ARG A 1 89 ? -3.324 -15.586 10.062 1 41.5 89 ARG A CA 1
ATOM 702 C C . ARG A 1 89 ? -2.52 -14.461 10.703 1 41.5 89 ARG A C 1
ATOM 704 O O . ARG A 1 89 ? -1.382 -14.672 11.133 1 41.5 89 ARG A O 1
ATOM 711 N N . THR A 1 90 ? -2.447 -13.352 10.016 1 42.81 90 THR A N 1
ATOM 712 C CA . THR A 1 90 ? -1.854 -12.266 10.789 1 42.81 90 THR A CA 1
ATOM 713 C C . THR A 1 90 ? -2.283 -12.344 12.25 1 42.81 90 THR A C 1
ATOM 715 O O . THR A 1 90 ? -3.463 -12.18 12.562 1 42.81 90 THR A O 1
ATOM 718 N N . ASP A 1 91 ? -1.872 -13.297 12.93 1 38.09 91 ASP A N 1
ATOM 719 C CA . ASP A 1 91 ? -2.053 -13.18 14.375 1 38.09 91 ASP A CA 1
ATOM 720 C C . ASP A 1 91 ? -1.828 -11.742 14.844 1 38.09 91 ASP A C 1
ATOM 722 O O . ASP A 1 91 ? -0.751 -11.18 14.633 1 38.09 91 ASP A O 1
ATOM 726 N N . PRO A 1 92 ? -2.857 -10.93 14.859 1 39.34 92 PRO A N 1
ATOM 727 C CA . PRO A 1 92 ? -2.625 -9.633 15.508 1 39.34 92 PRO A CA 1
ATOM 728 C C . PRO A 1 92 ? -1.463 -9.672 16.5 1 39.34 92 PRO A C 1
ATOM 730 O O . PRO A 1 92 ? -0.847 -8.641 16.766 1 39.34 92 PRO A O 1
ATOM 733 N N . LEU A 1 93 ? -1.254 -10.844 17.188 1 35.81 93 LEU A N 1
ATOM 734 C CA . LEU A 1 93 ? -0.185 -10.992 18.172 1 35.81 93 LEU A CA 1
ATOM 735 C C . LEU A 1 93 ? 1.175 -11.07 17.484 1 35.81 93 LEU A C 1
ATOM 737 O O . LEU A 1 93 ? 2.199 -10.75 18.094 1 35.81 93 LEU A O 1
ATOM 741 N N . LEU A 1 94 ? 1.254 -11.5 16.266 1 40.91 94 LEU A N 1
ATOM 742 C CA . LEU A 1 94 ? 2.596 -11.703 15.734 1 40.91 94 LEU A CA 1
ATOM 743 C C . LEU A 1 94 ? 3.254 -10.375 15.391 1 40.91 94 LEU A C 1
ATOM 745 O O . LEU A 1 94 ? 4.418 -10.336 14.984 1 40.91 94 LEU A O 1
ATOM 749 N N . VAL A 1 95 ? 2.623 -9.445 14.945 1 35.75 95 VAL A N 1
ATOM 750 C CA . VAL A 1 95 ? 3.416 -8.219 14.898 1 35.75 95 VAL A CA 1
ATOM 751 C C . VAL A 1 95 ? 4.219 -8.078 16.188 1 35.75 95 VAL A C 1
ATOM 753 O O . VAL A 1 95 ? 5.09 -7.211 16.297 1 35.75 95 VAL A O 1
ATOM 756 N N . GLY A 1 96 ? 3.859 -8.805 17.188 1 30.17 96 GLY A N 1
ATOM 757 C CA . GLY A 1 96 ? 4.645 -8.68 18.406 1 30.17 96 GLY A CA 1
ATOM 758 C C . GLY A 1 96 ? 5.914 -9.508 18.391 1 30.17 96 GLY A C 1
ATOM 759 O O . GLY A 1 96 ? 6.711 -9.453 19.328 1 30.17 96 GLY A O 1
ATOM 760 N N . ALA A 1 97 ? 5.977 -10.742 17.797 1 28.66 97 ALA A N 1
ATOM 761 C CA . ALA A 1 97 ? 7 -11.672 18.266 1 28.66 97 ALA A CA 1
ATOM 762 C C . ALA A 1 97 ? 8.352 -11.375 17.625 1 28.66 97 ALA A C 1
ATOM 764 O O . ALA A 1 97 ? 8.508 -11.508 16.406 1 28.66 97 ALA A O 1
ATOM 765 N N . ASN A 1 98 ? 9.102 -10.367 17.781 1 31.12 98 ASN A N 1
ATOM 766 C CA . ASN A 1 98 ? 10.555 -10.492 17.734 1 31.12 98 ASN A CA 1
ATOM 767 C C . ASN A 1 98 ? 11.016 -11.82 18.344 1 31.12 98 ASN A C 1
ATOM 769 O O . ASN A 1 98 ? 10.82 -12.07 19.531 1 31.12 98 ASN A O 1
ATOM 773 N N . SER A 1 99 ? 10.883 -12.961 17.688 1 29.42 99 SER A N 1
ATOM 774 C CA . SER A 1 99 ? 11.609 -14.148 18.125 1 29.42 99 SER A CA 1
ATOM 775 C C . SER A 1 99 ? 13.102 -13.852 18.297 1 29.42 99 SER A C 1
ATOM 777 O O . SER A 1 99 ? 13.773 -13.445 17.359 1 29.42 99 SER A O 1
ATOM 779 N N . TYR A 1 100 ? 13.539 -13.227 19.312 1 26.53 100 TYR A N 1
ATOM 780 C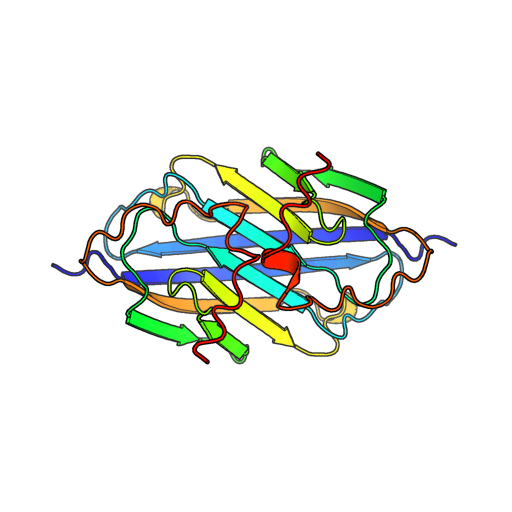 CA . TYR A 1 100 ? 14.891 -13.398 19.828 1 26.53 100 TYR A CA 1
ATOM 781 C C . TYR A 1 100 ? 15.273 -14.875 19.906 1 26.53 100 TYR A C 1
ATOM 783 O O . TYR A 1 100 ? 14.578 -15.664 20.547 1 26.53 100 TYR A O 1
ATOM 791 N N . ILE A 1 101 ? 15.695 -15.547 18.797 1 23.33 101 ILE A N 1
ATOM 792 C CA . ILE A 1 101 ? 16.562 -16.688 19.016 1 23.33 101 ILE A CA 1
ATOM 793 C C . ILE A 1 101 ? 17.781 -16.266 19.844 1 23.33 101 ILE A C 1
ATOM 795 O O . ILE A 1 101 ? 18.531 -15.367 19.453 1 23.33 101 ILE A O 1
ATOM 799 N N . THR A 1 102 ? 17.578 -16.078 21.141 1 21.77 102 THR A N 1
ATOM 800 C CA . THR A 1 102 ? 18.734 -16.328 22 1 21.77 102 THR A CA 1
ATOM 801 C C . THR A 1 102 ? 19.188 -17.781 21.859 1 21.77 102 THR A C 1
ATOM 803 O O . THR A 1 102 ? 18.359 -18.688 21.734 1 21.77 102 THR A O 1
ATOM 806 N N . GLY B 1 1 ? -2.049 26 11.102 1 35.22 1 GLY B N 1
ATOM 807 C CA . GLY B 1 1 ? -3.123 26 10.125 1 35.22 1 GLY B CA 1
ATOM 808 C C . GLY B 1 1 ? -3.299 24.672 9.422 1 35.22 1 GLY B C 1
ATOM 809 O O . GLY B 1 1 ? -2.648 23.688 9.781 1 35.22 1 GLY B O 1
ATOM 810 N N . ASP B 1 2 ? -3.918 24.438 8.008 1 51.41 2 ASP B N 1
ATOM 811 C CA . ASP B 1 2 ? -4.48 23.609 6.949 1 51.41 2 ASP B CA 1
ATOM 812 C C . ASP B 1 2 ? -3.469 22.578 6.457 1 51.41 2 ASP B C 1
ATOM 814 O O . ASP B 1 2 ? -3.717 21.875 5.477 1 51.41 2 ASP B O 1
ATOM 818 N N . GLN B 1 3 ? -2.303 22.516 7.027 1 63 3 GLN B N 1
ATOM 819 C CA . GLN B 1 3 ? -1.14 21.797 6.52 1 63 3 GLN B CA 1
ATOM 820 C C . GLN B 1 3 ? -1.212 20.312 6.871 1 63 3 GLN B C 1
ATOM 822 O O . GLN B 1 3 ? -0.322 19.531 6.512 1 63 3 GLN B O 1
ATOM 827 N N . ASN B 1 4 ? -2.375 19.938 7.266 1 82.06 4 ASN B N 1
ATOM 828 C CA . ASN B 1 4 ? -2.367 18.578 7.789 1 82.06 4 ASN B CA 1
ATOM 829 C C . ASN B 1 4 ? -3.363 17.688 7.055 1 82.06 4 ASN B C 1
ATOM 831 O O . ASN B 1 4 ? -3.867 16.703 7.617 1 82.06 4 ASN B O 1
ATOM 835 N N . ARG B 1 5 ? -3.697 18.266 5.926 1 86.75 5 ARG B N 1
ATOM 836 C CA . ARG B 1 5 ? -4.637 17.438 5.168 1 86.75 5 ARG B CA 1
ATOM 837 C C . ARG B 1 5 ? -4.039 17.016 3.83 1 86.75 5 ARG B C 1
ATOM 839 O O . ARG B 1 5 ? -3.322 17.797 3.193 1 86.75 5 ARG B O 1
ATOM 846 N N . LEU B 1 6 ? -4.414 15.891 3.436 1 89 6 LEU B N 1
ATOM 847 C CA . LEU B 1 6 ? -3.977 15.477 2.109 1 89 6 LEU B CA 1
ATOM 848 C C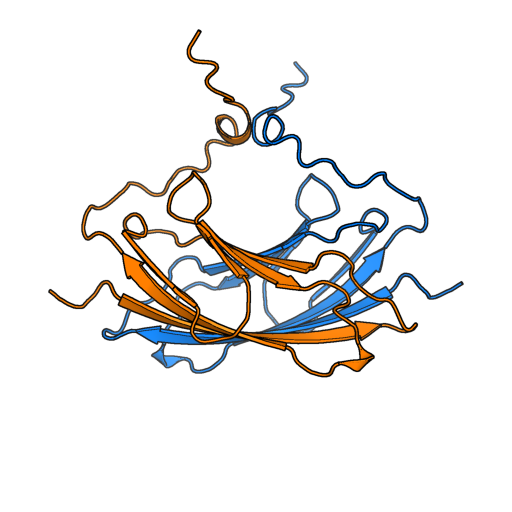 . LEU B 1 6 ? -5.008 14.555 1.46 1 89 6 LEU B C 1
ATOM 850 O O . LEU B 1 6 ? -5.855 13.984 2.148 1 89 6 LEU B O 1
ATOM 854 N N . THR B 1 7 ? -5.02 14.617 0.153 1 92.19 7 THR B N 1
ATOM 855 C CA . THR B 1 7 ? -5.762 13.656 -0.651 1 92.19 7 THR B CA 1
ATOM 856 C C . THR B 1 7 ? -4.812 12.672 -1.33 1 92.19 7 THR B C 1
ATOM 858 O O . THR B 1 7 ? -3.809 13.078 -1.918 1 92.19 7 THR B O 1
ATOM 861 N N . ILE B 1 8 ? -5.152 11.43 -1.158 1 92.94 8 ILE B N 1
ATOM 862 C CA . ILE B 1 8 ? -4.32 10.414 -1.784 1 92.94 8 ILE B CA 1
ATOM 863 C C . ILE B 1 8 ? -5.16 9.594 -2.764 1 92.94 8 ILE B C 1
ATOM 865 O O . ILE B 1 8 ? -6.301 9.234 -2.465 1 92.94 8 ILE B O 1
ATOM 869 N N . MET B 1 9 ? -4.598 9.375 -3.922 1 94.56 9 MET B N 1
ATOM 870 C CA . MET B 1 9 ? -5.195 8.5 -4.922 1 94.56 9 MET B CA 1
ATOM 871 C C . MET B 1 9 ? -4.242 7.367 -5.293 1 94.56 9 MET B C 1
ATOM 873 O O . MET B 1 9 ? -3.064 7.605 -5.559 1 94.56 9 MET B O 1
ATOM 877 N N . ILE B 1 10 ? -4.781 6.172 -5.273 1 94.44 10 ILE B N 1
ATOM 878 C CA . ILE B 1 10 ? -4.012 4.988 -5.641 1 94.44 10 ILE B CA 1
ATOM 879 C C . ILE B 1 10 ? -4.719 4.242 -6.77 1 94.44 10 ILE B C 1
ATOM 881 O O . ILE B 1 10 ? -5.93 4.004 -6.703 1 94.44 10 ILE B O 1
ATOM 885 N N . GLN B 1 11 ? -3.996 3.988 -7.762 1 94.31 11 GLN B N 1
ATOM 886 C CA . GLN B 1 11 ? -4.473 3.133 -8.844 1 94.31 11 GLN B CA 1
ATOM 887 C C . GLN B 1 11 ? -3.65 1.852 -8.938 1 94.31 11 GLN B C 1
ATOM 889 O O . GLN B 1 11 ? -2.42 1.901 -8.984 1 94.31 11 GLN B O 1
ATOM 894 N N . ILE B 1 12 ? -4.348 0.679 -8.984 1 93.06 12 ILE B N 1
ATOM 895 C CA . ILE B 1 12 ? -3.664 -0.61 -9.023 1 93.06 12 ILE B CA 1
ATOM 896 C C . ILE B 1 12 ? -4.086 -1.385 -10.266 1 93.06 12 ILE B C 1
ATOM 898 O O . ILE B 1 12 ? -5.277 -1.452 -10.594 1 93.06 12 ILE B O 1
ATOM 902 N N . GLN B 1 13 ? -3.078 -1.883 -10.875 1 90.88 13 GLN B N 1
ATOM 903 C CA . GLN B 1 13 ? -3.283 -2.822 -11.969 1 90.88 13 GLN B CA 1
ATOM 904 C C . GLN B 1 13 ? -2.547 -4.137 -11.719 1 90.88 13 GLN B C 1
ATOM 906 O O . GLN B 1 13 ? -1.38 -4.133 -11.32 1 90.88 13 GLN B O 1
ATOM 911 N N . ILE B 1 14 ? -3.301 -5.23 -11.914 1 88.81 14 ILE B N 1
ATOM 912 C CA . ILE B 1 14 ? -2.689 -6.547 -11.734 1 88.81 14 ILE B CA 1
ATOM 913 C C . ILE B 1 14 ? -2.812 -7.348 -13.023 1 88.81 14 ILE B C 1
ATOM 915 O O . ILE B 1 14 ? -3.881 -7.387 -13.641 1 88.81 14 ILE B O 1
ATOM 919 N N . ALA B 1 15 ? -1.741 -7.836 -13.398 1 85.19 15 ALA B N 1
ATOM 920 C CA . ALA B 1 15 ? -1.735 -8.75 -14.531 1 85.19 15 ALA B CA 1
ATOM 921 C C . ALA B 1 15 ? -1.175 -10.117 -14.133 1 85.19 15 ALA B C 1
ATOM 923 O O . ALA B 1 15 ? -0.084 -10.203 -13.562 1 85.19 15 ALA B O 1
ATOM 924 N N . GLU B 1 16 ? -2 -11.016 -14.164 1 81.56 16 GLU B N 1
ATOM 925 C CA . GLU B 1 16 ? -1.544 -12.375 -13.89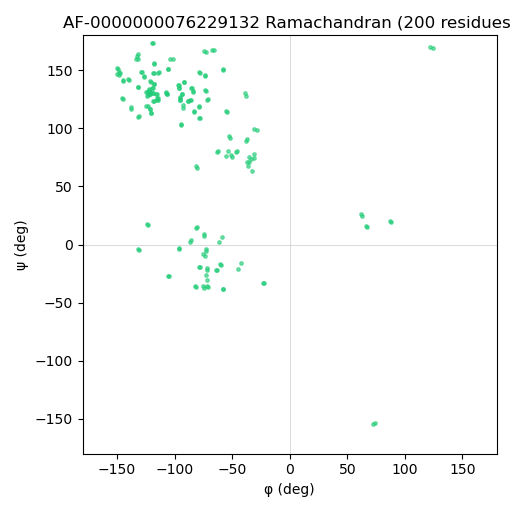8 1 81.56 16 GLU B CA 1
ATOM 926 C C . GLU B 1 16 ? -1.675 -13.258 -15.133 1 81.56 16 GLU B C 1
ATOM 928 O O . GLU B 1 16 ? -2.5 -12.992 -16.016 1 81.56 16 GLU B O 1
ATOM 933 N N . GLN B 1 17 ? -0.745 -14.141 -15.141 1 72.25 17 GLN B N 1
ATOM 934 C CA . GLN B 1 17 ? -0.756 -15.047 -16.281 1 72.25 17 GLN B CA 1
ATOM 935 C C . GLN B 1 17 ? -2.082 -15.797 -16.375 1 72.25 17 GLN B C 1
ATOM 937 O O . GLN B 1 17 ? -2.6 -16.016 -17.469 1 72.25 17 GLN B O 1
ATOM 942 N N . MET B 1 18 ? -2.635 -16.188 -15.172 1 70.69 18 MET B N 1
ATOM 943 C CA . MET B 1 18 ? -3.949 -16.828 -15.156 1 70.69 18 MET B CA 1
ATOM 944 C C . MET B 1 18 ? -4.949 -15.984 -14.367 1 70.69 18 MET B C 1
ATOM 946 O O . MET B 1 18 ? -4.555 -15.172 -13.523 1 70.69 18 MET B O 1
ATOM 950 N N . LYS B 1 19 ? -6.242 -16.188 -14.719 1 65.44 19 LYS B N 1
ATOM 951 C CA . LYS B 1 19 ? -7.344 -15.469 -14.094 1 65.44 19 LYS B CA 1
ATOM 952 C C . LYS B 1 19 ? -7.43 -15.781 -12.602 1 65.44 19 LYS B C 1
ATOM 954 O O . LYS B 1 19 ? -7.75 -16.906 -12.219 1 65.44 19 LYS B O 1
ATOM 959 N N . THR B 1 20 ? -6.613 -15.125 -11.859 1 68.31 20 THR B N 1
ATOM 960 C CA . THR B 1 20 ? -6.73 -15.367 -10.422 1 68.31 20 THR B CA 1
ATOM 961 C C . THR B 1 20 ? -7.352 -14.164 -9.719 1 68.31 20 THR B C 1
ATOM 963 O O . THR B 1 20 ? -7.129 -13.023 -10.117 1 68.31 20 THR B O 1
ATOM 966 N N . THR B 1 21 ? -8.336 -14.602 -8.922 1 73.31 21 THR B N 1
ATOM 967 C CA . THR B 1 21 ? -9.016 -13.594 -8.125 1 73.31 21 THR B CA 1
ATOM 968 C C . THR B 1 21 ? -8.438 -13.539 -6.715 1 73.31 21 THR B C 1
ATOM 970 O O . THR B 1 21 ? -8.117 -14.57 -6.129 1 73.31 21 THR B O 1
ATOM 973 N N . PHE B 1 22 ? -8.312 -12.352 -6.367 1 75.69 22 PHE B N 1
ATOM 974 C CA . PHE B 1 22 ? -7.91 -12.164 -4.977 1 75.69 22 PHE B CA 1
ATOM 975 C C . PHE B 1 22 ? -9.125 -12.094 -4.066 1 75.69 22 PHE B C 1
ATOM 977 O O . PHE B 1 22 ? -10.055 -11.32 -4.316 1 75.69 22 PHE B O 1
ATOM 984 N N . GLU B 1 23 ? -9.141 -12.984 -3.092 1 73.06 23 GLU B N 1
ATOM 985 C CA . GLU B 1 23 ? -10.211 -12.914 -2.105 1 73.06 23 GLU B CA 1
ATOM 986 C C . GLU B 1 23 ? -10.031 -11.711 -1.178 1 73.06 23 GLU B C 1
ATOM 988 O O . GLU B 1 23 ? -11.008 -11.148 -0.685 1 73.06 23 GLU B O 1
ATOM 993 N N . ALA B 1 24 ? -8.82 -11.5 -0.943 1 80.19 24 ALA B N 1
ATOM 994 C CA . ALA B 1 24 ? -8.516 -10.328 -0.124 1 80.19 24 ALA B CA 1
ATOM 995 C C . ALA B 1 24 ? -7.309 -9.57 -0.677 1 80.19 24 ALA B C 1
ATOM 997 O O . ALA B 1 24 ? -6.258 -10.164 -0.931 1 80.19 24 ALA B O 1
ATOM 998 N N . PHE B 1 25 ? -7.551 -8.398 -1.077 1 86.69 25 PHE B N 1
ATOM 999 C CA . PHE B 1 25 ? -6.477 -7.523 -1.529 1 86.69 25 PHE B CA 1
ATOM 1000 C C . PHE B 1 25 ? -6.461 -6.227 -0.73 1 86.69 25 PHE B C 1
ATOM 1002 O O . PHE B 1 25 ? -7.438 -5.477 -0.738 1 86.69 25 PHE B O 1
ATOM 1009 N N . GLU B 1 26 ? -5.273 -6.039 -0.036 1 91.19 26 GLU B N 1
ATOM 1010 C CA . GLU B 1 26 ? -5.18 -4.875 0.837 1 91.19 26 GLU B CA 1
ATOM 1011 C C . GLU B 1 26 ? -3.947 -4.035 0.511 1 91.19 26 GLU B C 1
ATOM 1013 O O . GLU B 1 26 ? -2.922 -4.57 0.083 1 91.19 26 GLU B O 1
ATOM 1018 N N . VAL B 1 27 ? -4.102 -2.793 0.633 1 93.12 27 VAL B N 1
ATOM 1019 C CA . VAL B 1 27 ? -3 -1.842 0.523 1 93.12 27 VAL B CA 1
ATOM 1020 C C . VAL B 1 27 ? -2.842 -1.081 1.838 1 93.12 27 VAL B C 1
ATOM 1022 O O . VAL B 1 27 ? -3.818 -0.567 2.387 1 93.12 27 VAL B O 1
ATOM 1025 N N . GLN B 1 28 ? -1.614 -1.049 2.312 1 94.56 28 GLN B N 1
ATOM 1026 C CA . GLN B 1 28 ? -1.343 -0.315 3.545 1 94.56 28 GLN B CA 1
ATOM 1027 C C . GLN B 1 28 ? -0.359 0.826 3.299 1 94.56 28 GLN B C 1
ATOM 1029 O O . GLN B 1 28 ? 0.663 0.64 2.635 1 94.56 28 GLN B O 1
ATOM 1034 N N . ILE B 1 29 ? -0.656 1.957 3.91 1 93.44 29 ILE B N 1
ATOM 1035 C CA . ILE B 1 29 ? 0.224 3.115 3.805 1 93.44 29 ILE B CA 1
ATOM 1036 C C . ILE B 1 29 ? 0.485 3.693 5.195 1 93.44 29 ILE B C 1
ATOM 1038 O O . ILE B 1 29 ? -0.396 4.32 5.789 1 93.44 29 ILE B O 1
ATOM 1042 N N . PRO B 1 30 ? 1.649 3.545 5.641 1 91.25 30 PRO B N 1
ATOM 1043 C CA . PRO B 1 30 ? 2.043 4.207 6.887 1 91.25 30 PRO B CA 1
ATOM 1044 C C . PRO B 1 30 ? 2.543 5.633 6.66 1 91.25 30 PRO B C 1
ATOM 1046 O O . PRO B 1 30 ? 3.418 5.859 5.82 1 91.25 30 PRO B O 1
ATOM 1049 N N . PHE B 1 31 ? 1.961 6.594 7.305 1 88.31 31 PHE B N 1
ATOM 1050 C CA . PHE B 1 31 ? 2.445 7.969 7.242 1 88.31 31 PHE B CA 1
ATOM 1051 C C . PHE B 1 31 ? 3.414 8.258 8.383 1 88.31 31 PHE B C 1
ATOM 1053 O O . PHE B 1 31 ? 3.057 8.117 9.555 1 88.31 31 PHE B O 1
ATOM 1060 N N . PHE B 1 32 ? 4.535 8.594 7.848 1 82.38 32 PHE B N 1
ATOM 1061 C CA . PHE B 1 32 ? 5.566 8.867 8.844 1 82.38 32 PHE B CA 1
ATOM 1062 C C . PHE B 1 32 ? 5.785 10.367 8.992 1 82.38 32 PHE B C 1
ATOM 1064 O O . PHE B 1 32 ? 5.355 11.148 8.148 1 82.38 32 PHE B O 1
ATOM 1071 N N . ASN B 1 33 ? 6.305 10.633 10.031 1 76.06 33 ASN B N 1
ATOM 1072 C CA . ASN B 1 33 ? 6.75 11.992 10.328 1 76.06 33 ASN B CA 1
ATOM 1073 C C . ASN B 1 33 ? 5.586 12.977 10.336 1 76.06 33 ASN B C 1
ATOM 1075 O O . ASN B 1 33 ? 5.738 14.133 9.938 1 76.06 33 ASN B O 1
ATOM 1079 N N . ARG B 1 34 ? 4.484 12.445 10.617 1 78.38 34 ARG B N 1
ATOM 1080 C CA . ARG B 1 34 ? 3.297 13.281 10.805 1 78.38 34 ARG B CA 1
ATOM 1081 C C . ARG B 1 34 ? 2.549 12.875 12.07 1 78.38 34 ARG B C 1
ATOM 1083 O O . ARG B 1 34 ? 2.865 11.859 12.695 1 78.38 34 ARG B O 1
ATOM 1090 N N . GLY B 1 35 ? 1.759 13.711 12.484 1 81.5 35 GLY B N 1
ATOM 1091 C CA . GLY B 1 35 ? 0.902 13.336 13.602 1 81.5 35 GLY B CA 1
ATOM 1092 C C . GLY B 1 35 ? -0.09 12.242 13.25 1 81.5 35 GLY B C 1
ATOM 1093 O O . GLY B 1 35 ? -0.25 11.891 12.086 1 81.5 35 GLY B O 1
ATOM 1094 N N . PRO B 1 36 ? -0.689 11.695 14.305 1 90.06 36 PRO B N 1
ATOM 1095 C CA . PRO B 1 36 ? -1.701 10.664 14.055 1 90.06 36 PRO B CA 1
ATOM 1096 C C . PRO B 1 36 ? -2.842 11.164 13.172 1 90.06 36 PRO B C 1
ATOM 1098 O O . PRO B 1 36 ? -3.111 12.367 13.125 1 90.06 36 PRO B O 1
ATOM 1101 N N . ILE B 1 37 ? -3.359 10.258 12.484 1 92.88 37 ILE B N 1
ATOM 1102 C CA . ILE B 1 37 ? -4.516 10.562 11.641 1 92.88 37 ILE B CA 1
ATOM 1103 C C . ILE B 1 37 ? -5.738 10.812 12.523 1 92.88 37 ILE B C 1
ATOM 1105 O O . ILE B 1 37 ? -6.094 9.984 13.359 1 92.88 37 ILE B O 1
ATOM 1109 N N . VAL B 1 38 ? -6.281 11.898 12.32 1 93.75 38 VAL B N 1
ATOM 1110 C CA . VAL B 1 38 ? -7.406 12.242 13.18 1 93.75 38 VAL B CA 1
ATOM 1111 C C . VAL B 1 38 ? -8.719 12.102 12.406 1 93.75 38 VAL B C 1
ATOM 1113 O O . VAL B 1 38 ? -9.789 11.969 13 1 93.75 38 VAL B O 1
ATOM 1116 N N . GLU B 1 39 ? -8.68 12.25 11.094 1 95.69 39 GLU B N 1
ATOM 1117 C CA . GLU B 1 39 ? -9.844 12.07 10.234 1 95.69 39 GLU B CA 1
ATOM 1118 C C . GLU B 1 39 ? -9.453 11.453 8.898 1 95.69 39 GLU B C 1
ATOM 1120 O O . GLU B 1 39 ? -8.406 11.773 8.336 1 95.69 39 GLU B O 1
ATOM 1125 N N . PHE B 1 40 ? -10.258 10.594 8.453 1 96.31 40 PHE B N 1
ATOM 1126 C CA . PHE B 1 40 ? -10.07 10.023 7.121 1 96.31 40 PHE B CA 1
ATOM 1127 C C . PHE B 1 40 ? -11.414 9.672 6.488 1 96.31 40 PHE B C 1
ATOM 1129 O O . PHE B 1 40 ? -12.375 9.367 7.195 1 96.31 40 PHE B O 1
ATOM 1136 N N . LYS B 1 41 ? -11.469 9.836 5.164 1 96.5 41 LYS B N 1
ATOM 1137 C CA . LYS B 1 41 ? -12.672 9.508 4.406 1 96.5 41 LYS B CA 1
ATOM 1138 C C . LYS B 1 41 ? -12.328 8.953 3.027 1 96.5 41 LYS B C 1
ATOM 1140 O O . LYS B 1 41 ? -11.547 9.562 2.287 1 96.5 41 LYS B O 1
ATOM 1145 N N . SER B 1 42 ? -12.898 7.762 2.82 1 96.38 42 SER B N 1
ATOM 1146 C CA . SER B 1 42 ? -12.766 7.23 1.469 1 96.38 42 SER B CA 1
ATOM 1147 C C . SER B 1 42 ? -13.656 7.977 0.486 1 96.38 42 SE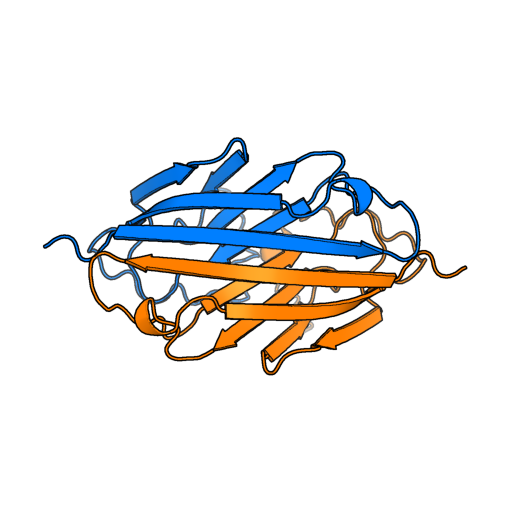R B C 1
ATOM 1149 O O . SER B 1 42 ? -14.836 8.203 0.762 1 96.38 42 SER B O 1
ATOM 1151 N N . LEU B 1 43 ? -13.039 8.344 -0.644 1 95.69 43 LEU B N 1
ATOM 1152 C CA . LEU B 1 43 ? -13.789 9.039 -1.683 1 95.69 43 LEU B CA 1
ATOM 1153 C C . LEU B 1 43 ? -14.281 8.055 -2.744 1 95.69 43 LEU B C 1
ATOM 1155 O O . LEU B 1 43 ? -14.945 8.461 -3.707 1 95.69 43 LEU B O 1
ATOM 1159 N N . THR B 1 44 ? -13.93 6.789 -2.631 1 93.12 44 THR B N 1
ATOM 1160 C CA . THR B 1 44 ? -14.359 5.703 -3.506 1 93.12 44 THR B CA 1
ATOM 1161 C C . THR B 1 44 ? -15.117 4.641 -2.717 1 93.12 44 THR B C 1
ATOM 1163 O O . THR B 1 44 ? -15.305 4.773 -1.505 1 93.12 44 THR B O 1
ATOM 1166 N N . SER B 1 45 ? -15.695 3.639 -3.318 1 87.94 45 SER B N 1
ATOM 1167 C CA . SER B 1 45 ? -16.484 2.59 -2.684 1 87.94 45 SER B CA 1
ATOM 1168 C C . SER B 1 45 ? -15.594 1.597 -1.945 1 87.94 45 SER B C 1
ATOM 1170 O O . SER B 1 45 ? -16.094 0.634 -1.353 1 87.94 45 SER B O 1
ATOM 1172 N N . SER B 1 46 ? -14.367 1.846 -1.806 1 86.69 46 SER B N 1
ATOM 1173 C CA . SER B 1 46 ? -13.453 0.931 -1.126 1 86.69 46 SER B CA 1
ATOM 1174 C C . SER B 1 46 ? -13.586 1.047 0.389 1 86.69 46 SER B C 1
ATOM 1176 O O . SER B 1 46 ? -13.953 2.104 0.907 1 86.69 46 SER B O 1
ATOM 1178 N N . ASN B 1 47 ? -13.344 -0.098 1.018 1 92.31 47 ASN B N 1
ATOM 1179 C CA . ASN B 1 47 ? -13.336 -0.087 2.477 1 92.31 47 ASN B CA 1
ATOM 1180 C C . ASN B 1 47 ? -12.023 0.462 3.027 1 92.31 47 ASN B C 1
ATOM 1182 O O . ASN B 1 47 ? -10.945 -0.036 2.693 1 92.31 47 ASN B O 1
ATOM 1186 N N . LEU B 1 48 ? -12.078 1.559 3.766 1 94.56 48 LEU B N 1
ATOM 1187 C CA . LEU B 1 48 ? -10.922 2.238 4.34 1 94.56 48 LEU B CA 1
ATOM 1188 C C . LEU B 1 48 ? -10.953 2.174 5.863 1 94.56 48 LEU B C 1
ATOM 1190 O O . LEU B 1 48 ? -11.953 2.543 6.48 1 94.56 48 LEU B O 1
ATOM 1194 N N . VAL B 1 49 ? -9.828 1.629 6.434 1 95 49 VAL B N 1
ATOM 1195 C 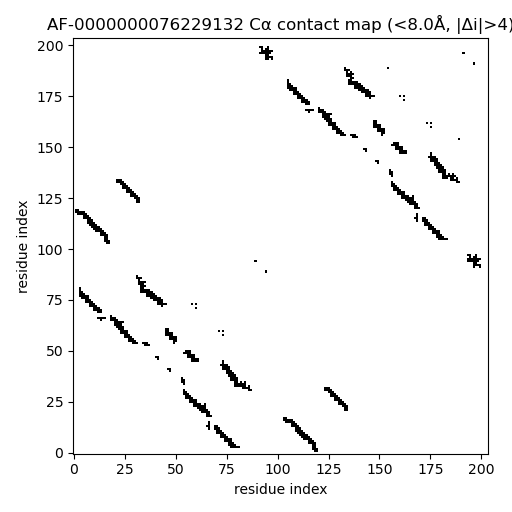CA . VAL B 1 49 ? -9.766 1.497 7.887 1 95 49 VAL B CA 1
ATOM 1196 C C . VAL B 1 49 ? -8.469 2.109 8.406 1 95 49 VAL B C 1
ATOM 1198 O O . VAL B 1 49 ? -7.457 2.123 7.703 1 95 49 VAL B O 1
ATOM 1201 N N . LEU B 1 50 ? -8.531 2.615 9.555 1 94 50 LEU B N 1
ATOM 1202 C CA . LEU B 1 50 ? -7.348 3.09 10.266 1 94 50 LEU B CA 1
ATOM 1203 C C . LEU B 1 50 ? -6.809 2.012 11.203 1 94 50 LEU B C 1
ATOM 1205 O O . LEU B 1 50 ? -7.555 1.458 12.016 1 94 50 LEU B O 1
ATOM 1209 N N . LEU B 1 51 ? -5.531 1.745 11.031 1 89.88 51 LEU B N 1
ATOM 1210 C CA . LEU B 1 51 ? -4.945 0.717 11.891 1 89.88 51 LEU B CA 1
ATOM 1211 C C . LEU B 1 51 ? -4.746 1.24 13.305 1 89.88 51 LEU B C 1
ATOM 1213 O O . LEU B 1 51 ? -4.816 2.447 13.547 1 89.88 51 LEU B O 1
ATOM 1217 N N . PRO B 1 52 ? -4.477 0.328 14.312 1 89 52 PRO B N 1
ATOM 1218 C CA . PRO B 1 52 ? -4.387 0.705 15.727 1 89 52 PRO B CA 1
ATOM 1219 C C . PRO B 1 52 ? -3.234 1.666 16.016 1 89 52 PRO B C 1
ATOM 1221 O O . PRO B 1 52 ? -3.262 2.395 17 1 89 52 PRO B O 1
ATOM 1224 N N . ASP B 1 53 ? -2.229 1.722 15.172 1 82.81 53 ASP B N 1
ATOM 1225 C CA . ASP B 1 53 ? -1.1 2.623 15.391 1 82.81 53 ASP B CA 1
ATOM 1226 C C . ASP B 1 53 ? -1.482 4.066 15.07 1 82.81 53 ASP B C 1
ATOM 1228 O O . ASP B 1 53 ? -0.691 4.984 15.289 1 82.81 53 ASP B O 1
ATOM 1232 N N . LYS B 1 54 ? -2.645 4.297 14.508 1 90.81 54 LYS B N 1
ATOM 1233 C CA . LYS B 1 54 ? -3.26 5.594 14.234 1 90.81 54 LYS B CA 1
ATOM 1234 C C . LYS B 1 54 ? -2.469 6.367 13.188 1 90.81 54 LYS B C 1
ATOM 1236 O O . LYS B 1 54 ? -2.637 7.582 13.047 1 90.81 54 LYS B O 1
ATOM 1241 N N . CYS B 1 55 ? -1.564 5.645 12.445 1 90.31 55 CYS B N 1
ATOM 1242 C CA . CYS B 1 55 ? -0.739 6.297 11.438 1 90.31 55 CYS B CA 1
ATOM 1243 C C . CYS B 1 55 ? -0.763 5.52 10.125 1 90.31 55 CYS B C 1
ATOM 1245 O O . CYS B 1 55 ? -0.192 5.957 9.125 1 90.31 55 CYS B O 1
ATOM 1247 N N . THR B 1 56 ? -1.431 4.395 10.172 1 91.69 56 THR B N 1
ATOM 1248 C CA . THR B 1 56 ? -1.439 3.541 8.992 1 91.69 56 THR B CA 1
ATOM 1249 C C . THR B 1 56 ? -2.861 3.363 8.461 1 91.69 56 THR B C 1
ATOM 1251 O O . THR B 1 56 ? -3.752 2.936 9.195 1 91.69 56 THR B O 1
ATOM 1254 N N . LEU B 1 57 ? -3.02 3.734 7.172 1 94.75 57 LEU B N 1
ATOM 1255 C CA . LEU B 1 57 ? -4.297 3.477 6.52 1 94.75 57 LEU B CA 1
ATOM 1256 C C . LEU B 1 57 ? -4.281 2.127 5.805 1 94.75 57 LEU B C 1
ATOM 1258 O O . LEU B 1 57 ? -3.277 1.759 5.191 1 94.75 57 LEU B O 1
ATOM 1262 N N . LEU B 1 58 ? -5.383 1.426 5.902 1 95 58 LEU B N 1
ATOM 1263 C CA . LEU B 1 58 ? -5.574 0.152 5.219 1 95 58 LEU B CA 1
ATOM 1264 C C . LEU B 1 58 ? -6.781 0.212 4.289 1 95 58 LEU B C 1
ATOM 1266 O O . LEU B 1 58 ? -7.898 0.502 4.73 1 95 58 LEU B O 1
ATOM 1270 N N . TRP B 1 59 ? -6.465 0.042 2.979 1 94.19 59 TRP B N 1
ATOM 1271 C CA . TRP B 1 59 ? -7.535 -0.091 1.996 1 94.19 59 TRP B CA 1
ATOM 1272 C C . TRP B 1 59 ? -7.84 -1.56 1.717 1 94.19 59 TRP B C 1
ATOM 1274 O O . TRP B 1 59 ? -6.953 -2.32 1.328 1 94.19 59 TRP B O 1
ATOM 1284 N N . ASN B 1 60 ? -9.062 -1.857 1.912 1 92 60 ASN B N 1
ATOM 1285 C CA . ASN B 1 60 ? -9.547 -3.143 1.418 1 92 60 ASN B CA 1
ATOM 1286 C C . ASN B 1 60 ? -10.18 -3.008 0.036 1 92 60 ASN B C 1
ATOM 1288 O O . ASN B 1 60 ? -11.258 -2.432 -0.103 1 92 60 ASN B O 1
ATOM 1292 N N . VAL B 1 61 ? -9.586 -3.365 -1.006 1 85 61 VAL B N 1
ATOM 1293 C CA . VAL B 1 61 ? -9.984 -3.166 -2.396 1 85 61 VAL B CA 1
ATOM 1294 C C . VAL B 1 61 ? -11.172 -4.066 -2.729 1 85 61 VAL B C 1
ATOM 1296 O O . VAL B 1 61 ? -12.086 -3.658 -3.451 1 85 61 VAL B O 1
ATOM 1299 N N . GLY B 1 62 ? -11.383 -5.133 -1.982 1 73.62 62 GLY B N 1
ATOM 1300 C CA . GLY B 1 62 ? -12.562 -5.945 -2.221 1 73.62 62 GLY B CA 1
ATOM 1301 C C . GLY B 1 62 ? -12.242 -7.402 -2.479 1 73.62 62 GLY B C 1
ATOM 1302 O O . GLY B 1 62 ? -11.07 -7.781 -2.566 1 73.62 62 GLY B O 1
ATOM 1303 N N . HIS B 1 63 ? -13.383 -7.957 -2.436 1 70.56 63 HIS B N 1
ATOM 1304 C CA . HIS B 1 63 ? -13.383 -9.383 -2.768 1 70.56 63 HIS B CA 1
ATOM 1305 C C . HIS B 1 63 ? -13.453 -9.594 -4.273 1 70.56 63 HIS B C 1
ATOM 1307 O O . HIS B 1 63 ? -13.961 -8.734 -5.004 1 70.56 63 HIS B O 1
ATOM 1313 N N . LYS B 1 64 ? -12.633 -10.422 -4.922 1 72.62 64 LYS B N 1
ATOM 1314 C CA . LYS B 1 64 ? -12.633 -10.828 -6.32 1 72.62 64 LYS B CA 1
ATOM 1315 C C . LYS B 1 64 ? -11.836 -9.852 -7.18 1 72.62 64 LYS B C 1
ATOM 1317 O O . LYS B 1 64 ? -12.227 -9.539 -8.305 1 72.62 64 LYS B O 1
ATOM 1322 N N . PHE B 1 65 ? -11 -9.117 -6.535 1 77.62 65 PHE B N 1
ATOM 1323 C CA . PHE B 1 65 ? -10.062 -8.336 -7.34 1 77.62 65 PHE B CA 1
ATOM 1324 C C . PHE B 1 65 ? -9.289 -9.242 -8.297 1 77.62 65 PHE B C 1
ATOM 1326 O O . PHE B 1 65 ? -8.75 -10.273 -7.883 1 77.62 65 PHE B O 1
ATOM 1333 N N . SER B 1 66 ? -9.648 -8.914 -9.578 1 73.44 66 SER B N 1
ATOM 1334 C CA . SER B 1 66 ? -9.031 -9.781 -10.578 1 73.44 66 SER B CA 1
ATOM 1335 C C . SER B 1 66 ? -8.414 -8.969 -11.711 1 73.44 66 SER B C 1
ATOM 1337 O O . SER B 1 66 ? -8.688 -7.777 -11.852 1 73.44 66 SER B O 1
ATOM 1339 N N . SER B 1 67 ? -7.531 -9.617 -12.359 1 71.25 67 SER B N 1
ATOM 1340 C CA . SER B 1 67 ? -6.895 -8.992 -13.516 1 71.25 67 SER B CA 1
ATOM 1341 C C . SER B 1 67 ? -7.922 -8.641 -14.586 1 71.25 67 SER B C 1
ATOM 1343 O O . SER B 1 67 ? -7.664 -7.797 -15.453 1 71.25 67 SER B O 1
ATOM 1345 N N . LYS B 1 68 ? -9.125 -9.289 -14.422 1 68.5 68 LYS B N 1
ATOM 1346 C CA . LYS B 1 68 ? -10.156 -9.008 -15.414 1 68.5 68 LYS B CA 1
ATOM 1347 C C . LYS B 1 68 ? -10.836 -7.676 -15.141 1 68.5 68 LYS B C 1
ATOM 1349 O O . LYS B 1 68 ? -11.367 -7.047 -16.062 1 68.5 68 LYS B O 1
ATOM 1354 N N . GLY B 1 69 ? -10.758 -7.195 -14.062 1 64.5 69 GLY B N 1
ATOM 1355 C CA . GLY B 1 69 ? -11.523 -6.035 -13.633 1 64.5 69 GLY B CA 1
ATOM 1356 C C . GLY B 1 69 ? -10.859 -4.719 -14 1 64.5 69 GLY B C 1
ATOM 1357 O O . GLY B 1 69 ? -11.445 -3.65 -13.812 1 64.5 69 GLY B O 1
ATOM 1358 N N . GLY B 1 70 ? -9.727 -4.75 -14.719 1 75.06 70 GLY B N 1
ATOM 1359 C CA . GLY B 1 70 ? -9.047 -3.498 -15.016 1 75.06 70 GLY B CA 1
ATOM 1360 C C . GLY B 1 70 ? -8.359 -2.893 -13.805 1 75.06 70 GLY B C 1
ATOM 1361 O O . GLY B 1 70 ? -7.984 -3.609 -12.875 1 75.06 70 GLY B O 1
ATOM 1362 N N . ASP B 1 71 ? -8.172 -1.555 -13.82 1 84.12 71 ASP B N 1
ATOM 1363 C CA . ASP B 1 71 ? -7.496 -0.863 -12.727 1 84.12 71 ASP B CA 1
ATOM 1364 C C . ASP B 1 71 ? -8.469 -0.538 -11.602 1 84.12 71 ASP B C 1
ATOM 1366 O O . ASP B 1 71 ? -9.648 -0.262 -11.844 1 84.12 71 ASP B O 1
ATOM 1370 N N . LYS B 1 72 ? -8.102 -0.779 -10.453 1 89.25 72 LYS B N 1
ATOM 1371 C CA . LYS B 1 72 ? -8.836 -0.318 -9.281 1 89.25 72 LYS B CA 1
ATOM 1372 C C . LYS B 1 72 ? -8.289 1.018 -8.781 1 89.25 72 LYS B C 1
ATOM 1374 O O . LYS B 1 72 ? -7.078 1.179 -8.617 1 89.25 72 LYS B O 1
ATOM 1379 N N . ILE B 1 73 ? -9.289 1.912 -8.609 1 92.06 73 ILE B N 1
ATOM 1380 C CA . ILE B 1 73 ? -8.883 3.236 -8.148 1 92.06 73 ILE B CA 1
ATOM 1381 C C . ILE B 1 73 ? -9.461 3.496 -6.762 1 92.06 73 ILE B C 1
ATOM 1383 O O . ILE B 1 73 ? -10.656 3.309 -6.531 1 92.06 73 ILE B O 1
ATOM 1387 N N . MET B 1 74 ? -8.531 3.844 -5.852 1 93.75 74 MET B N 1
ATOM 1388 C CA . MET B 1 74 ? -8.93 4.227 -4.504 1 93.75 74 MET B CA 1
ATOM 1389 C C . MET B 1 74 ? -8.469 5.645 -4.18 1 93.75 74 MET B C 1
ATOM 1391 O O . MET B 1 74 ? -7.371 6.047 -4.562 1 93.75 74 MET B O 1
ATOM 1395 N N . GLU B 1 75 ? -9.367 6.395 -3.49 1 94.88 75 GLU B N 1
ATOM 1396 C CA . GLU B 1 75 ? -9.078 7.777 -3.125 1 94.88 75 GLU B CA 1
ATOM 1397 C C . GLU B 1 75 ? -9.57 8.094 -1.717 1 94.88 75 GLU B C 1
ATOM 1399 O O . GLU B 1 75 ? -10.641 7.629 -1.312 1 94.88 75 GLU B O 1
ATOM 1404 N N . ALA B 1 76 ? -8.758 8.898 -0.979 1 96.19 76 ALA B N 1
ATOM 1405 C CA . ALA B 1 76 ? -9.148 9.227 0.389 1 96.19 76 ALA B CA 1
ATOM 1406 C C . ALA B 1 76 ? -8.672 10.625 0.775 1 96.19 76 ALA B C 1
ATOM 1408 O O . ALA B 1 76 ? -7.613 11.07 0.326 1 96.19 76 ALA B O 1
ATOM 1409 N N . ASN B 1 77 ? -9.43 11.211 1.575 1 96 77 ASN B N 1
ATOM 1410 C CA . ASN B 1 77 ? -8.992 12.398 2.301 1 96 77 ASN B CA 1
ATOM 1411 C C . ASN B 1 77 ? -8.477 12.047 3.691 1 96 77 ASN B C 1
ATOM 1413 O O . ASN B 1 77 ? -9.078 11.242 4.398 1 96 77 ASN B O 1
ATOM 1417 N N . VAL B 1 78 ? -7.336 12.648 4.012 1 94 78 VAL B N 1
ATOM 1418 C CA . VAL B 1 78 ? -6.73 12.352 5.305 1 94 78 VAL B CA 1
ATOM 1419 C C . VAL B 1 78 ? -6.348 13.648 6.012 1 94 78 VAL B C 1
ATOM 1421 O O . VAL B 1 78 ? -5.809 14.562 5.387 1 94 78 VAL B O 1
ATOM 1424 N N . THR B 1 79 ? -6.668 13.68 7.27 1 93 79 THR B N 1
ATOM 1425 C CA . THR B 1 79 ? -6.285 14.805 8.109 1 93 79 THR B CA 1
ATOM 1426 C C . THR B 1 79 ? -5.438 14.336 9.289 1 93 79 THR B C 1
ATOM 1428 O O . THR B 1 79 ? -5.785 13.359 9.961 1 93 79 THR B O 1
ATOM 1431 N N . PHE B 1 80 ? -4.367 14.984 9.484 1 90.44 80 PHE B N 1
ATOM 1432 C CA . PHE B 1 80 ? -3.453 14.609 10.555 1 90.44 80 PHE B CA 1
ATOM 1433 C C . PHE B 1 80 ? -3.539 15.594 11.711 1 90.44 80 PHE B C 1
ATOM 1435 O O . PHE B 1 80 ? -3.877 16.766 11.516 1 90.44 80 PHE B O 1
ATOM 1442 N N . SER B 1 81 ? -3.24 14.992 12.875 1 88.81 81 SER B N 1
ATOM 1443 C CA . SER B 1 81 ? -3.141 15.867 14.039 1 88.81 81 SER B CA 1
ATOM 1444 C C . SER B 1 81 ? -1.86 16.688 14 1 88.81 81 SER B C 1
ATOM 1446 O O . SER B 1 81 ? -0.863 16.281 13.406 1 88.81 81 SER B O 1
ATOM 1448 N N . ASN B 1 82 ? -1.877 17.844 14.438 1 78.75 82 ASN B N 1
ATOM 1449 C CA . ASN B 1 82 ? -0.696 18.703 14.523 1 78.75 82 ASN B CA 1
ATOM 1450 C C . ASN B 1 82 ? 0.241 18.25 15.641 1 78.75 82 ASN B C 1
ATOM 1452 O O . ASN B 1 82 ? 1.347 18.766 15.781 1 78.75 82 ASN B O 1
ATOM 1456 N N . GLU B 1 83 ? -0.236 17.266 16.375 1 69.88 83 GLU B N 1
ATOM 1457 C CA . GLU B 1 83 ? 0.615 16.828 17.469 1 69.88 83 GLU B CA 1
ATOM 1458 C C . GLU B 1 83 ? 1.751 15.938 16.969 1 69.88 83 GLU B C 1
ATOM 1460 O O . GLU B 1 83 ? 1.538 15.07 16.125 1 69.88 83 GLU B O 1
ATOM 1465 N N . PHE B 1 84 ? 2.963 16.531 17.016 1 57.94 84 PHE B N 1
ATOM 1466 C CA . PHE B 1 84 ? 4.121 15.758 16.578 1 57.94 84 PHE B CA 1
ATOM 1467 C C . PHE B 1 84 ? 4.18 14.414 17.281 1 57.94 84 PHE B C 1
ATOM 1469 O O . PHE B 1 84 ? 4.094 14.344 18.516 1 57.94 84 PHE B O 1
ATOM 1476 N N . VAL B 1 85 ? 3.629 13.422 16.734 1 57.56 85 VAL B N 1
ATOM 1477 C CA . VAL B 1 85 ? 3.91 12.133 17.359 1 57.56 85 VAL B CA 1
ATOM 1478 C C . VAL B 1 85 ? 5.25 11.602 16.844 1 57.56 85 VAL B C 1
ATOM 1480 O O . VAL B 1 85 ? 5.539 11.656 15.656 1 57.56 85 VAL B O 1
ATOM 1483 N N . PRO B 1 86 ? 6.254 11.5 17.75 1 55.03 86 PRO B N 1
ATOM 1484 C CA . PRO B 1 86 ? 7.531 10.906 17.344 1 55.03 86 PRO B CA 1
ATOM 1485 C C . PRO B 1 86 ? 7.359 9.727 16.391 1 55.03 86 PRO B C 1
ATOM 1487 O O . PRO B 1 86 ? 6.324 9.047 16.422 1 55.03 86 PRO B O 1
ATOM 1490 N N . PRO B 1 87 ? 8.039 9.789 15.32 1 51.09 87 PRO B N 1
ATOM 1491 C CA . PRO B 1 87 ? 7.949 8.656 14.391 1 51.09 87 PRO B CA 1
ATOM 1492 C C . PRO B 1 87 ? 7.648 7.336 15.094 1 51.09 87 PRO B C 1
ATOM 1494 O O . PRO B 1 87 ? 8.227 7.047 16.141 1 51.09 87 PRO B O 1
ATOM 1497 N N . ILE B 1 88 ? 6.508 6.988 15.07 1 47.44 88 ILE B N 1
ATOM 1498 C CA . ILE B 1 88 ? 6.195 5.695 15.672 1 47.44 88 ILE B CA 1
ATOM 1499 C C . ILE B 1 88 ? 7.344 4.719 15.422 1 47.44 88 ILE B C 1
ATOM 1501 O O . ILE B 1 88 ? 7.637 4.375 14.273 1 47.44 88 ILE B O 1
ATOM 1505 N N . ARG B 1 89 ? 8.414 4.887 16.016 1 40.91 89 ARG B N 1
ATOM 1506 C CA . ARG B 1 89 ? 9.414 3.822 16.016 1 40.91 89 ARG B CA 1
ATOM 1507 C C . ARG B 1 89 ? 8.75 2.451 15.953 1 40.91 89 ARG B C 1
ATOM 1509 O O . ARG B 1 89 ? 7.852 2.15 16.75 1 40.91 89 ARG B O 1
ATOM 1516 N N . THR B 1 90 ? 8.312 2.061 14.766 1 42.75 90 THR B N 1
ATOM 1517 C CA . THR B 1 90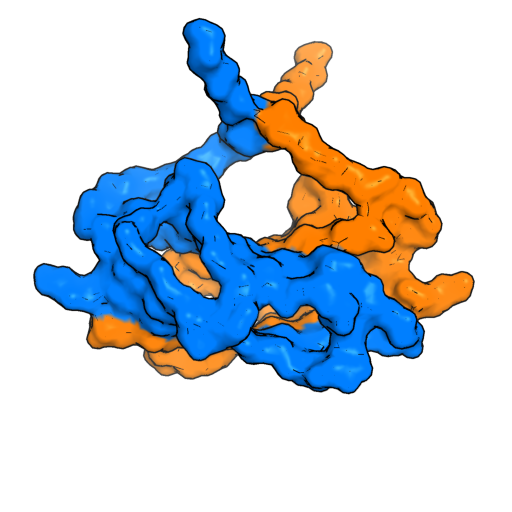 ? 7.949 0.647 14.75 1 42.75 90 THR B CA 1
ATOM 1518 C C . THR B 1 90 ? 8.852 -0.15 15.688 1 42.75 90 THR B C 1
ATOM 1520 O O . THR B 1 90 ? 10.055 -0.275 15.445 1 42.75 90 THR B O 1
ATOM 1523 N N . ASP B 1 91 ? 8.812 0.102 16.891 1 37.25 91 ASP B N 1
ATOM 1524 C CA . ASP B 1 91 ? 9.461 -0.877 17.766 1 37.25 91 ASP B CA 1
ATOM 1525 C C . ASP B 1 91 ? 9.25 -2.297 17.25 1 37.25 91 ASP B C 1
ATOM 1527 O O . ASP B 1 91 ? 8.109 -2.744 17.094 1 37.25 91 ASP B O 1
ATOM 1531 N N . PRO B 1 92 ? 10.117 -2.811 16.438 1 38.69 92 PRO B N 1
ATOM 1532 C CA . PRO B 1 92 ? 9.984 -4.242 16.156 1 38.69 92 PRO B CA 1
ATOM 1533 C C . PRO B 1 92 ? 9.242 -4.984 17.266 1 38.69 92 PRO B C 1
ATOM 1535 O O . PRO B 1 92 ? 8.672 -6.051 17.031 1 38.69 92 PRO B O 1
ATOM 1538 N N . LEU B 1 93 ? 9.398 -4.543 18.578 1 35.5 93 LEU B N 1
ATOM 1539 C CA . LEU B 1 93 ? 8.766 -5.195 19.719 1 35.5 93 LEU B CA 1
ATOM 1540 C C . LEU B 1 93 ? 7.262 -4.93 19.719 1 35.5 93 LEU B C 1
ATOM 1542 O O . LEU B 1 93 ? 6.492 -5.723 20.266 1 35.5 93 LEU B O 1
ATOM 1546 N N . LEU B 1 94 ? 6.785 -3.846 19.234 1 40.75 94 LEU B N 1
ATOM 1547 C CA . LEU B 1 94 ? 5.359 -3.596 19.422 1 40.75 94 LEU B CA 1
ATOM 1548 C C . LEU B 1 94 ? 4.535 -4.48 18.484 1 40.75 94 LEU B C 1
ATOM 1550 O O . LEU B 1 94 ? 3.307 -4.504 18.578 1 40.75 94 LEU B O 1
ATOM 1554 N N . VAL B 1 95 ? 4.898 -4.73 17.359 1 35.97 95 VAL B N 1
ATOM 1555 C CA . VAL B 1 95 ? 4.082 -5.77 16.734 1 35.97 95 VAL B CA 1
ATOM 1556 C C . VAL B 1 95 ? 3.863 -6.91 17.734 1 35.97 95 VAL B C 1
ATOM 1558 O O . VAL B 1 95 ? 3.004 -7.77 17.516 1 35.97 95 VAL B O 1
ATOM 1561 N N . GLY B 1 96 ? 4.688 -7.016 18.703 1 30.19 96 GLY B N 1
ATOM 1562 C CA . GLY B 1 96 ? 4.473 -8.094 19.656 1 30.19 96 GLY B CA 1
ATOM 1563 C C . GLY B 1 96 ? 3.428 -7.77 20.703 1 30.19 96 GLY B C 1
ATOM 1564 O O . GLY B 1 96 ? 3.09 -8.617 21.547 1 30.19 96 GLY B O 1
ATOM 1565 N N . ALA B 1 97 ? 3.291 -6.516 21.234 1 29.09 97 ALA B N 1
ATOM 1566 C CA . ALA B 1 97 ? 2.662 -6.371 22.547 1 29.09 97 ALA B CA 1
ATOM 1567 C C . ALA B 1 97 ? 1.141 -6.422 22.422 1 29.09 97 ALA B C 1
ATOM 1569 O O . ALA B 1 97 ? 0.525 -5.531 21.844 1 29.09 97 ALA B O 1
ATOM 1570 N N . ASN B 1 98 ? 0.401 -7.402 22.062 1 31.44 98 ASN B N 1
ATOM 1571 C CA . ASN B 1 98 ? -0.912 -7.605 22.672 1 31.44 98 ASN B CA 1
ATOM 1572 C C . ASN B 1 98 ? -0.925 -7.188 24.141 1 31.44 98 ASN B C 1
ATOM 1574 O O . ASN B 1 98 ? -0.228 -7.781 24.953 1 31.44 98 ASN B O 1
ATOM 1578 N N . SER B 1 99 ? -0.909 -5.93 24.5 1 29.52 99 SER B N 1
ATOM 1579 C CA . SER B 1 99 ? -1.229 -5.551 25.875 1 29.52 99 SER B CA 1
ATOM 1580 C C . SER B 1 99 ? -2.529 -6.199 26.328 1 29.52 99 SER B C 1
ATOM 1582 O O . SER B 1 99 ? -3.59 -5.961 25.75 1 29.52 99 SER B O 1
ATOM 1584 N N . TYR B 1 100 ? -2.586 -7.43 26.641 1 26.7 100 TYR B N 1
ATOM 1585 C CA . TYR B 1 100 ? -3.549 -7.949 27.609 1 26.7 100 TYR B CA 1
ATOM 1586 C C . TYR B 1 100 ? -3.592 -7.074 28.859 1 26.7 100 TYR B C 1
ATOM 1588 O O . TYR B 1 100 ? -2.568 -6.867 29.516 1 26.7 100 TYR B O 1
ATOM 1596 N N . ILE B 1 101 ? -4.285 -5.906 28.875 1 23.88 101 ILE B N 1
ATOM 1597 C CA . ILE B 1 101 ? -4.77 -5.449 30.188 1 23.88 101 ILE B CA 1
ATOM 1598 C C . ILE B 1 101 ? -5.582 -6.559 30.844 1 23.88 101 ILE B C 1
ATOM 1600 O O . ILE B 1 101 ? -6.566 -7.039 30.281 1 23.88 101 ILE B O 1
ATOM 1604 N N . THR B 1 102 ? -4.871 -7.504 31.438 1 22.19 102 THR B N 1
ATOM 1605 C CA . THR B 1 102 ? -5.488 -8.148 32.594 1 22.19 102 THR B CA 1
ATOM 1606 C C . THR B 1 102 ? -5.801 -7.129 33.688 1 22.19 102 THR B C 1
ATOM 1608 O O . THR B 1 102 ? -5.027 -6.195 33.906 1 22.19 102 THR B O 1
#

Sequence (204 aa):
GDQNRLTIMIQIQIAEQMKTTFEAFEVQIPFFNRGPIVEFKSLTSSNLVLLPDKCTLLWNVGHKFSSKGGDKIMEANVTFSNEFVPPIRTDPLLVGANSYITGDQNRLTIMIQIQIAEQMKTTFEAFEVQIPFFNRGPIVEFKSLTSSNLVLLPDKCTLLWNVGHKFSSKGGDKIMEANVTFSNEFVPPIRTDPLLVGANSYIT

Secondary structure (DSSP, 8-state):
--TTEEEEEEEEEEEESS--EES-EEEEEEBPSSPPEEEEEESSSSEEEE-TTSSEEEEEEETTEEGGG--EEEEEEEEE-SS--------TTGGG------/--TTEEEEEEEEEEEESS--EES-EEEEEEBPSSPPEEEEEESSSSEEEE-TTSSEEEEEEETTEEGGG--EEEEEEEEE-SS--------TTTTS------

Solvent-accessible surface area (backbone atoms only — not comparable to full-atom values): 11061 Å² total; per-residue (Å²): 135,76,69,38,34,34,36,42,36,40,35,38,36,47,45,43,77,44,98,50,63,30,70,54,39,45,42,34,39,52,56,58,77,41,20,43,55,73,44,74,44,60,74,39,94,48,50,69,46,73,41,94,82,34,34,28,42,36,36,39,73,37,69,60,49,28,48,84,69,49,68,47,72,44,34,31,42,39,30,38,37,86,52,80,39,71,57,73,68,72,44,79,50,53,46,12,61,63,75,73,83,120,134,76,69,38,35,36,36,41,36,41,36,39,37,48,46,42,77,43,97,50,62,30,69,54,40,44,43,35,37,54,56,58,79,42,22,43,54,72,45,72,42,60,74,38,94,48,50,68,45,74,41,94,83,35,34,30,42,36,37,37,74,37,68,59,49,28,47,85,67,50,67,48,73,44,34,32,41,38,30,37,38,86,53,79,40,69,56,75,67,76,45,66,55,55,32,25,59,64,76,72,81,123

Radius of gyration: 17.27 Å; Cα contacts (8 Å, |Δi|>4): 494; chains: 2; bounding box: 35×51×49 Å

Organism: NCBI:txid252671

InterPro domains:
  IPR039591 AP-5 complex subunit mu-1 [PTHR16082] (2-101)

Foldseek 3Di:
DQVFKDKDKDKDADDDPDWDFDQWDKDKDFDWQFAFWDDKDKPDPWDWDADPVSGMIMTTQHGGDTNVVGMGMTMMMIGHDRPGDHGPPVPVCVVPDPPPPD/DQPFKDKDKDKDADDDPDWDFDQWDKDKDFDWQFAFWDDKDKPDPWDWDADPVSGMIMTTQHGGDTNVVGMGMTMMMIGHDRPRDHGPPVPVCVVPDPPPPD